Protein AF-A0A3C1F0K5-F1 (afdb_monomer)

Nearest PDB structures (foldseek):
  8tjj-assembly2_C  TM=6.652E-01  e=1.488E-01  uncultured bacterium
  8tjj-assembly1_D  TM=5.834E-01  e=1.318E-01  uncultured bacterium
  8xte-assembly3_D  TM=5.580E-01  e=1.925E+00  Penicillium brevicompactum

Structure (mmCIF, N/CA/C/O backbone):
data_AF-A0A3C1F0K5-F1
#
_entry.id   AF-A0A3C1F0K5-F1
#
loop_
_atom_site.group_PDB
_atom_site.id
_atom_site.type_symbol
_atom_site.label_atom_id
_atom_site.label_alt_id
_atom_site.label_comp_id
_atom_site.label_asym_id
_atom_site.label_entity_id
_atom_site.label_seq_id
_atom_site.pdbx_PDB_ins_code
_atom_site.Cartn_x
_atom_site.Cartn_y
_atom_site.Cartn_z
_atom_site.occupancy
_atom_site.B_iso_or_equiv
_atom_site.auth_seq_id
_atom_site.auth_comp_id
_atom_site.auth_asym_id
_atom_site.auth_atom_id
_atom_site.pdbx_PDB_model_num
ATOM 1 N N . MET A 1 1 ? -7.505 4.998 13.077 1.00 59.56 1 MET A N 1
ATOM 2 C CA . MET A 1 1 ? -6.381 4.942 12.121 1.00 59.56 1 MET A CA 1
ATOM 3 C C . MET A 1 1 ? -6.067 3.497 11.808 1.00 59.56 1 MET A C 1
ATOM 5 O O . MET A 1 1 ? -5.893 2.727 12.747 1.00 59.56 1 MET A O 1
ATOM 9 N N . ALA A 1 2 ? -6.063 3.134 10.526 1.00 77.44 2 ALA A N 1
ATOM 10 C CA . ALA A 1 2 ? -5.583 1.834 10.072 1.00 77.44 2 ALA A CA 1
ATOM 11 C C . ALA A 1 2 ? -4.093 1.959 9.740 1.00 77.44 2 ALA A C 1
ATOM 13 O O . ALA A 1 2 ? -3.680 2.936 9.120 1.00 77.44 2 ALA A O 1
ATOM 14 N N . TRP A 1 3 ? -3.307 0.988 10.186 1.00 87.50 3 TRP A N 1
ATOM 15 C CA . TRP A 1 3 ? -1.888 0.872 9.871 1.00 87.50 3 TRP A CA 1
ATOM 16 C C . TRP A 1 3 ? -1.726 -0.214 8.811 1.00 87.50 3 TRP A C 1
ATOM 18 O O . TRP A 1 3 ? -2.512 -1.164 8.780 1.00 87.50 3 TRP A O 1
ATOM 28 N N . VAL A 1 4 ? -0.736 -0.077 7.935 1.00 93.12 4 VAL A N 1
ATOM 29 C CA . VAL A 1 4 ? -0.359 -1.143 7.001 1.00 93.12 4 VAL A CA 1
ATOM 30 C C . VAL A 1 4 ? 0.639 -2.059 7.692 1.00 93.12 4 VAL A C 1
ATOM 32 O O . VAL A 1 4 ? 1.600 -1.580 8.294 1.00 93.12 4 VAL A O 1
ATOM 35 N N . ARG A 1 5 ? 0.414 -3.372 7.610 1.00 93.00 5 ARG A N 1
ATOM 36 C CA . ARG A 1 5 ? 1.373 -4.372 8.096 1.00 93.00 5 ARG A CA 1
ATOM 37 C C . ARG A 1 5 ? 2.409 -4.641 7.005 1.00 93.00 5 ARG A C 1
ATOM 39 O O . ARG A 1 5 ? 2.032 -5.047 5.913 1.00 93.00 5 ARG A O 1
ATOM 46 N N . ILE A 1 6 ? 3.682 -4.390 7.282 1.00 93.00 6 ILE A N 1
ATOM 47 C CA . ILE A 1 6 ? 4.795 -4.691 6.374 1.00 93.00 6 ILE A CA 1
ATOM 48 C C . ILE A 1 6 ? 5.759 -5.593 7.134 1.00 93.00 6 ILE A C 1
ATOM 50 O O . ILE A 1 6 ? 6.063 -5.324 8.294 1.00 93.00 6 ILE A O 1
ATOM 54 N N . ASP A 1 7 ? 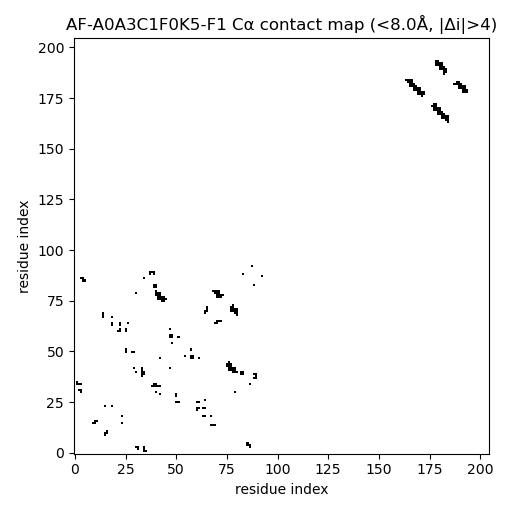6.198 -6.661 6.480 1.00 91.12 7 ASP A N 1
ATOM 55 C CA . ASP A 1 7 ? 7.163 -7.604 7.030 1.00 91.12 7 ASP A CA 1
ATOM 56 C C . ASP A 1 7 ? 8.547 -6.954 7.210 1.00 91.12 7 ASP A C 1
ATOM 58 O O . ASP A 1 7 ? 8.964 -6.111 6.409 1.00 91.12 7 ASP A O 1
ATOM 62 N N . ASP A 1 8 ? 9.283 -7.340 8.249 1.00 93.00 8 ASP A N 1
ATOM 63 C CA . ASP A 1 8 ? 10.612 -6.787 8.540 1.00 93.00 8 ASP A CA 1
ATOM 64 C C . ASP A 1 8 ? 11.654 -7.175 7.476 1.00 93.00 8 ASP A C 1
ATOM 66 O O . ASP A 1 8 ? 12.594 -6.420 7.196 1.00 93.00 8 ASP A O 1
ATOM 70 N N . SER A 1 9 ? 11.446 -8.307 6.802 1.00 91.44 9 SER A N 1
ATOM 71 C CA . SER A 1 9 ? 12.264 -8.765 5.683 1.00 91.44 9 SER A CA 1
ATOM 72 C C . SER A 1 9 ? 11.909 -8.099 4.348 1.00 91.44 9 SER A C 1
ATOM 74 O O . SER A 1 9 ? 12.588 -8.359 3.350 1.00 91.44 9 SER A O 1
ATOM 76 N N . TYR A 1 10 ? 10.929 -7.182 4.302 1.00 91.25 10 TYR A N 1
ATOM 77 C CA . TYR A 1 10 ? 10.493 -6.506 3.069 1.00 91.25 10 TYR A CA 1
ATOM 78 C C . TYR A 1 10 ? 11.666 -5.929 2.264 1.00 91.25 10 TYR A C 1
ATOM 80 O O . TYR A 1 10 ? 11.769 -6.147 1.058 1.00 91.25 10 TYR A O 1
ATOM 88 N N . GLY A 1 11 ? 12.614 -5.265 2.934 1.00 90.50 11 GLY A N 1
ATOM 89 C CA . GLY A 1 11 ? 13.800 -4.691 2.290 1.00 90.50 11 GLY A CA 1
ATOM 90 C C . GLY A 1 11 ? 14.818 -5.713 1.764 1.00 90.50 11 GLY A C 1
ATOM 91 O O . GLY A 1 11 ? 15.688 -5.339 0.981 1.00 90.50 11 GLY A O 1
ATOM 92 N N . ARG A 1 12 ? 14.726 -6.981 2.180 1.00 90.94 12 ARG A N 1
ATOM 93 C CA . ARG A 1 12 ? 15.616 -8.088 1.786 1.00 90.94 12 ARG A CA 1
ATOM 94 C C . ARG A 1 12 ? 14.980 -9.038 0.771 1.00 90.94 12 ARG A C 1
ATOM 96 O O . ARG A 1 12 ? 15.688 -9.856 0.190 1.00 90.94 12 ARG A O 1
ATOM 103 N N . ASN A 1 13 ? 13.673 -8.935 0.535 1.00 90.38 13 ASN A N 1
ATOM 104 C CA . ASN A 1 13 ? 12.979 -9.787 -0.421 1.00 90.38 13 ASN A CA 1
ATOM 105 C C . ASN A 1 13 ? 13.510 -9.536 -1.853 1.00 90.38 13 ASN A C 1
ATOM 107 O O . ASN A 1 13 ? 13.506 -8.388 -2.306 1.00 90.38 13 ASN A O 1
ATOM 111 N N . PRO A 1 14 ? 13.935 -10.572 -2.604 1.00 92.69 14 PRO A N 1
ATOM 112 C CA . PRO A 1 14 ? 14.513 -10.412 -3.942 1.00 92.69 14 PRO A CA 1
ATOM 113 C C . PRO A 1 14 ? 13.558 -9.754 -4.955 1.00 92.69 14 PRO A C 1
ATOM 115 O O . PRO A 1 14 ? 14.007 -8.981 -5.809 1.00 92.69 14 PRO A O 1
ATOM 118 N N . LYS A 1 15 ? 12.239 -9.978 -4.840 1.00 92.44 15 LYS A N 1
ATOM 119 C CA . LYS A 1 15 ? 11.230 -9.302 -5.679 1.00 92.44 15 LYS A CA 1
ATOM 120 C C . LYS A 1 15 ? 11.221 -7.795 -5.413 1.00 92.44 15 LYS A C 1
ATOM 122 O O . LYS A 1 15 ? 11.268 -6.990 -6.336 1.00 92.44 15 LYS A O 1
ATOM 127 N N . ILE A 1 16 ? 11.250 -7.402 -4.142 1.00 93.50 16 ILE A N 1
ATOM 128 C CA . ILE A 1 16 ? 11.289 -5.992 -3.728 1.00 93.50 16 ILE A CA 1
ATOM 129 C C . ILE A 1 16 ? 12.630 -5.356 -4.099 1.00 93.50 16 ILE A C 1
ATOM 131 O O . ILE A 1 16 ? 12.681 -4.214 -4.571 1.00 93.50 16 ILE A O 1
ATOM 135 N N . LEU A 1 17 ? 13.727 -6.100 -3.941 1.00 93.88 17 LEU A N 1
ATOM 136 C CA . LEU A 1 17 ? 15.057 -5.642 -4.311 1.00 93.88 17 LEU A CA 1
ATOM 137 C C . LEU A 1 17 ? 15.138 -5.299 -5.803 1.00 93.88 17 LEU A C 1
ATOM 139 O O . LEU A 1 17 ? 15.547 -4.184 -6.136 1.00 93.88 17 LEU A O 1
ATOM 143 N N . SER A 1 18 ? 14.649 -6.195 -6.662 1.00 94.12 18 SER A N 1
ATOM 144 C CA . SER A 1 18 ? 14.624 -6.041 -8.126 1.00 94.12 18 SER A CA 1
ATOM 145 C C . SER A 1 18 ? 13.602 -5.024 -8.658 1.00 94.12 18 SER A C 1
ATOM 147 O O . SER A 1 18 ? 13.727 -4.577 -9.801 1.00 94.12 18 SER A O 1
ATOM 149 N N . ALA A 1 19 ? 12.623 -4.618 -7.844 1.00 93.50 19 ALA A N 1
ATOM 150 C CA . ALA A 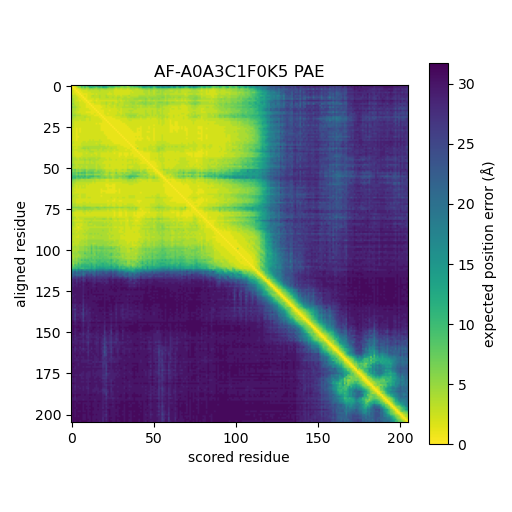1 19 ? 11.631 -3.605 -8.206 1.00 93.50 19 ALA A CA 1
ATOM 151 C C . ALA A 1 19 ? 12.222 -2.190 -8.314 1.00 93.50 19 ALA A C 1
ATOM 153 O O . ALA A 1 19 ? 11.762 -1.380 -9.116 1.00 93.50 19 ALA A O 1
ATOM 154 N N . GLY A 1 20 ? 13.260 -1.887 -7.532 1.00 92.88 20 GLY A N 1
ATOM 155 C CA . GLY A 1 20 ? 13.828 -0.541 -7.440 1.00 92.88 20 GLY A CA 1
ATOM 156 C C . GLY A 1 20 ? 12.968 0.435 -6.616 1.00 92.88 20 GLY A C 1
ATOM 157 O O . GLY A 1 20 ? 11.818 0.147 -6.284 1.00 92.88 20 GLY A O 1
ATOM 158 N N . PRO A 1 21 ? 13.516 1.603 -6.241 1.00 93.00 21 PRO A N 1
ATOM 159 C CA . PRO A 1 21 ? 12.945 2.461 -5.199 1.00 93.00 21 PRO A CA 1
ATOM 160 C C . PRO A 1 21 ? 11.558 3.021 -5.539 1.00 93.00 21 PRO A C 1
ATOM 162 O O . PRO A 1 21 ? 10.697 3.060 -4.668 1.00 93.00 21 PRO A O 1
ATOM 165 N N . LEU A 1 22 ? 11.312 3.396 -6.798 1.00 93.56 22 LEU A N 1
ATOM 166 C CA . LEU A 1 22 ? 10.020 3.953 -7.222 1.00 93.56 22 LEU A CA 1
ATOM 167 C C . LEU A 1 22 ? 8.886 2.926 -7.132 1.00 93.56 22 LEU A C 1
ATOM 169 O O . LEU A 1 22 ? 7.785 3.255 -6.704 1.00 93.56 22 LEU A O 1
ATOM 173 N N . CYS A 1 23 ? 9.161 1.673 -7.499 1.00 94.75 23 CYS A N 1
ATOM 174 C CA . CYS A 1 23 ? 8.196 0.586 -7.373 1.00 94.75 23 CYS A CA 1
ATOM 175 C C . CYS A 1 23 ? 7.902 0.281 -5.901 1.00 94.75 23 CYS A C 1
ATOM 177 O O . CYS A 1 23 ? 6.747 0.072 -5.543 1.00 94.75 23 CYS A O 1
ATOM 179 N N . ARG A 1 24 ? 8.931 0.295 -5.038 1.00 94.62 24 ARG A N 1
ATOM 180 C CA . ARG A 1 24 ? 8.762 0.080 -3.590 1.00 94.62 24 ARG A CA 1
ATOM 181 C C . ARG A 1 24 ? 7.887 1.149 -2.952 1.00 94.62 24 ARG A C 1
ATOM 183 O O . ARG A 1 24 ? 7.035 0.812 -2.137 1.00 94.62 24 ARG A O 1
ATOM 190 N N . ASP A 1 25 ? 8.107 2.408 -3.317 1.00 94.19 25 ASP A N 1
ATOM 191 C CA . ASP A 1 25 ? 7.319 3.534 -2.821 1.00 94.19 25 ASP A CA 1
ATOM 192 C C . ASP A 1 25 ? 5.859 3.425 -3.279 1.00 94.19 25 ASP A C 1
ATOM 194 O O . ASP A 1 25 ? 4.947 3.409 -2.452 1.00 94.19 25 ASP A O 1
ATOM 198 N N . LEU A 1 26 ? 5.635 3.204 -4.581 1.00 95.56 26 LEU A N 1
ATOM 199 C CA . LEU A 1 26 ? 4.289 3.011 -5.126 1.00 95.56 26 LEU A CA 1
ATOM 200 C C . LEU A 1 26 ? 3.560 1.830 -4.467 1.00 95.56 26 LEU A C 1
ATOM 202 O O . LEU A 1 26 ? 2.375 1.944 -4.161 1.00 95.56 26 LEU A O 1
ATOM 206 N N . TYR A 1 27 ? 4.257 0.720 -4.210 1.00 95.69 27 TYR A N 1
ATOM 207 C CA . TYR A 1 27 ? 3.693 -0.443 -3.526 1.00 95.69 27 TYR A CA 1
ATOM 208 C C . TYR A 1 27 ? 3.191 -0.093 -2.116 1.00 95.69 27 TYR A C 1
ATOM 210 O O . TYR A 1 27 ? 2.052 -0.406 -1.767 1.00 95.69 27 TYR A O 1
ATOM 218 N N . ILE A 1 28 ? 4.000 0.615 -1.321 1.00 95.31 28 ILE A N 1
ATOM 219 C CA . ILE A 1 28 ? 3.630 1.031 0.042 1.00 95.31 28 ILE A CA 1
ATOM 220 C C . ILE A 1 28 ? 2.456 2.017 0.009 1.00 95.31 28 ILE A C 1
ATOM 222 O O . ILE A 1 28 ? 1.496 1.863 0.767 1.00 95.31 28 ILE A O 1
ATOM 226 N N . LEU A 1 29 ? 2.497 3.006 -0.887 1.00 95.56 29 LEU A N 1
ATOM 227 C CA . LEU A 1 29 ? 1.417 3.982 -1.043 1.00 95.56 29 LEU A CA 1
ATOM 228 C C . LEU A 1 29 ? 0.105 3.312 -1.462 1.00 95.56 29 LEU A C 1
ATOM 230 O O . LEU A 1 29 ? -0.958 3.657 -0.938 1.00 95.56 29 LEU A O 1
ATOM 234 N N . ALA A 1 30 ? 0.174 2.320 -2.347 1.00 95.81 30 ALA A N 1
ATOM 235 C CA . ALA A 1 30 ? -0.988 1.552 -2.762 1.00 95.81 30 ALA A CA 1
ATOM 236 C C . ALA A 1 30 ? -1.570 0.713 -1.617 1.00 95.81 30 ALA A C 1
ATOM 238 O O . ALA A 1 30 ? -2.787 0.710 -1.438 1.00 95.81 30 ALA A O 1
ATOM 239 N N . LEU A 1 31 ? -0.734 0.077 -0.787 1.00 95.62 31 LEU A N 1
ATOM 240 C CA . LEU A 1 31 ? -1.199 -0.621 0.418 1.00 95.62 31 LEU A CA 1
ATOM 241 C C . LEU A 1 31 ? -1.908 0.328 1.392 1.00 95.62 31 LEU A C 1
ATOM 243 O O . LEU A 1 31 ? -2.982 0.006 1.905 1.00 95.62 31 LEU A O 1
ATOM 247 N N . CYS A 1 32 ? -1.341 1.516 1.620 1.00 94.88 32 CYS A N 1
ATOM 248 C CA . CYS A 1 32 ? -1.957 2.550 2.453 1.00 94.88 32 CYS A CA 1
ATOM 249 C C . CYS A 1 32 ? -3.323 2.973 1.904 1.00 94.88 32 CYS A C 1
ATOM 251 O O . CYS A 1 32 ? -4.288 3.089 2.663 1.00 94.88 32 CYS A O 1
ATOM 253 N N . TRP A 1 33 ? -3.417 3.170 0.588 1.00 95.50 33 TRP A N 1
ATOM 254 C CA . TRP A 1 33 ? -4.671 3.509 -0.076 1.00 95.50 33 TRP A CA 1
ATOM 255 C C . TRP A 1 33 ? -5.707 2.392 0.074 1.00 95.50 33 TRP A C 1
ATOM 257 O O . TRP A 1 33 ? -6.832 2.670 0.490 1.00 95.50 33 TRP A O 1
ATOM 267 N N . CYS A 1 34 ? -5.318 1.135 -0.155 1.00 95.19 34 CYS A N 1
ATOM 268 C CA . CYS A 1 34 ? -6.213 -0.017 -0.029 1.00 95.19 34 CYS A CA 1
ATOM 269 C C . CYS A 1 34 ? -6.745 -0.180 1.401 1.00 95.19 34 CYS A C 1
ATOM 271 O O . CYS A 1 34 ? -7.949 -0.352 1.590 1.00 95.19 34 CYS A O 1
ATOM 273 N N . ASN A 1 35 ? -5.884 -0.040 2.418 1.00 93.62 35 ASN A N 1
ATOM 274 C CA . ASN A 1 35 ? -6.301 -0.105 3.825 1.00 93.62 35 ASN A CA 1
ATOM 275 C C . ASN A 1 35 ? -7.243 1.047 4.204 1.00 93.62 35 ASN A C 1
ATOM 277 O O . ASN A 1 35 ? -8.133 0.865 5.038 1.00 93.62 35 ASN A O 1
ATOM 281 N N . ASN A 1 36 ? -7.049 2.234 3.625 1.00 92.88 36 ASN A N 1
ATOM 282 C CA . ASN A 1 36 ? -7.910 3.383 3.893 1.00 92.88 36 ASN A CA 1
ATOM 283 C C . ASN A 1 36 ? -9.290 3.214 3.241 1.00 92.88 36 ASN A C 1
ATOM 285 O O . ASN A 1 36 ? -10.312 3.439 3.889 1.00 92.88 36 ASN A O 1
ATOM 289 N N . GLN A 1 37 ? -9.316 2.766 1.984 1.00 94.00 37 GLN A N 1
ATOM 290 C CA . GLN A 1 37 ? -10.553 2.587 1.222 1.00 94.00 37 GLN A CA 1
ATOM 291 C C . GLN A 1 37 ? -11.275 1.271 1.509 1.00 94.00 37 GLN A C 1
ATOM 293 O O . GLN A 1 37 ? -12.428 1.114 1.112 1.00 94.00 37 GLN A O 1
ATOM 298 N N . LEU A 1 38 ? -10.623 0.338 2.210 1.00 93.88 38 LEU A N 1
ATOM 299 C CA . LEU A 1 38 ? -11.107 -1.027 2.416 1.00 93.88 38 LEU A CA 1
ATOM 300 C C . LEU A 1 38 ? -11.443 -1.700 1.076 1.00 93.88 38 LEU A C 1
ATOM 302 O O . LEU A 1 38 ? -12.515 -2.283 0.916 1.00 93.88 38 LEU A O 1
ATOM 306 N N . SER A 1 39 ? -10.533 -1.568 0.108 1.00 94.25 39 SER A N 1
ATOM 307 C CA . SER A 1 39 ? -10.691 -2.091 -1.255 1.00 94.25 39 SER A CA 1
ATOM 308 C C . SER A 1 39 ? -10.192 -3.527 -1.425 1.00 94.25 39 SER A C 1
ATOM 310 O O . SER A 1 39 ? -10.085 -3.995 -2.552 1.00 94.25 39 SER A O 1
ATOM 312 N N . ASP A 1 40 ? -9.851 -4.215 -0.331 1.00 94.75 40 ASP A N 1
ATOM 313 C CA . ASP A 1 40 ? -9.384 -5.609 -0.336 1.00 94.75 40 ASP A CA 1
ATOM 314 C C . ASP A 1 40 ? -8.209 -5.868 -1.307 1.00 94.75 40 ASP A C 1
ATOM 316 O O . ASP A 1 40 ? -8.068 -6.945 -1.882 1.00 94.75 40 ASP A O 1
ATOM 320 N N . GLY A 1 41 ? -7.344 -4.864 -1.488 1.00 94.94 41 GLY A N 1
ATOM 321 C CA . GLY A 1 41 ? -6.157 -4.944 -2.344 1.00 94.94 41 GLY A CA 1
ATOM 322 C C . GLY A 1 41 ? -6.390 -4.558 -3.806 1.00 94.94 41 GLY A C 1
ATOM 323 O O . GLY A 1 41 ? -5.433 -4.568 -4.578 1.00 94.94 41 GLY A O 1
ATOM 324 N N . TYR A 1 42 ? -7.613 -4.178 -4.187 1.00 97.38 42 TYR A N 1
ATOM 325 C CA . TYR A 1 42 ? -7.903 -3.650 -5.519 1.00 97.38 42 TYR A CA 1
ATOM 326 C C . TYR A 1 42 ? -7.461 -2.189 -5.642 1.00 97.38 42 TYR A C 1
ATOM 328 O O . TYR A 1 42 ? -7.762 -1.365 -4.772 1.00 97.38 42 TYR A O 1
ATOM 336 N N . ILE A 1 43 ? -6.792 -1.864 -6.747 1.00 97.19 43 ILE A N 1
ATOM 337 C CA . ILE A 1 43 ? -6.227 -0.554 -7.073 1.00 97.19 43 ILE A CA 1
ATOM 338 C C . ILE A 1 43 ? -6.737 -0.123 -8.458 1.00 97.19 43 ILE A C 1
ATOM 340 O O . ILE A 1 43 ? -6.288 -0.660 -9.472 1.00 97.19 43 ILE A O 1
ATOM 344 N N . PRO A 1 44 ? -7.623 0.882 -8.553 1.00 96.75 44 PRO A N 1
ATOM 345 C CA . PRO A 1 44 ? -8.051 1.426 -9.839 1.00 96.75 44 PRO A CA 1
ATOM 346 C C . PRO A 1 44 ? -6.884 2.024 -10.637 1.00 96.75 44 PRO A C 1
ATOM 348 O O . PRO A 1 44 ? -6.059 2.759 -10.097 1.00 96.75 44 PRO A O 1
ATOM 351 N N . SER A 1 45 ? -6.850 1.809 -11.952 1.00 94.75 45 SER A N 1
ATOM 352 C CA . SER A 1 45 ? -5.817 2.395 -12.829 1.00 94.75 45 SER A CA 1
ATOM 353 C C . SER A 1 45 ? -5.743 3.929 -12.748 1.00 94.75 45 SER A C 1
ATOM 355 O O . SER A 1 45 ? -4.658 4.508 -12.832 1.00 94.75 45 SER A O 1
ATOM 357 N N . SER A 1 46 ? -6.880 4.589 -12.512 1.00 93.38 46 SER A N 1
ATOM 358 C CA . SER A 1 46 ? -6.992 6.046 -12.400 1.00 93.38 46 SER A CA 1
ATOM 359 C C . SER A 1 46 ? -6.221 6.642 -11.220 1.00 93.38 46 SER A C 1
ATOM 361 O O . SER A 1 46 ? -5.769 7.783 -11.311 1.00 93.38 46 SER A O 1
ATOM 363 N N . ILE A 1 47 ? -6.035 5.889 -10.130 1.00 94.88 47 ILE A N 1
ATOM 364 C CA . ILE A 1 47 ? -5.419 6.423 -8.906 1.00 94.88 47 ILE A CA 1
ATOM 365 C C . ILE A 1 47 ? -3.897 6.281 -8.896 1.00 94.88 47 ILE A C 1
ATOM 367 O O . ILE A 1 47 ? -3.238 6.939 -8.097 1.00 94.88 47 ILE A O 1
ATOM 371 N N . ILE A 1 48 ? -3.318 5.499 -9.814 1.00 93.88 48 ILE A N 1
ATOM 372 C CA . ILE A 1 48 ? -1.864 5.295 -9.913 1.00 93.88 48 ILE A CA 1
ATOM 373 C C . ILE A 1 48 ? -1.126 6.630 -10.079 1.00 93.88 48 ILE A C 1
ATOM 375 O O . ILE A 1 48 ? -0.181 6.915 -9.346 1.00 93.88 48 ILE A O 1
ATOM 379 N N . CYS A 1 49 ? -1.604 7.500 -10.972 1.00 91.12 49 CYS A N 1
ATOM 380 C CA . CYS A 1 49 ? -1.022 8.832 -11.169 1.00 91.12 49 CYS A CA 1
ATOM 381 C C . CYS A 1 49 ? -1.198 9.749 -9.948 1.00 91.12 49 CYS A C 1
ATOM 383 O O . CYS A 1 49 ? -0.373 10.632 -9.721 1.00 91.12 49 CYS A O 1
ATOM 385 N N . THR A 1 50 ? -2.263 9.548 -9.168 1.00 92.69 50 THR A N 1
ATOM 386 C CA . THR A 1 50 ? -2.528 10.306 -7.939 1.00 92.69 50 THR A CA 1
ATOM 387 C C . THR A 1 50 ? -1.628 9.857 -6.793 1.00 92.69 50 THR A C 1
ATOM 389 O O . THR A 1 50 ? -1.172 10.704 -6.030 1.00 92.69 50 THR A O 1
ATOM 392 N N . LEU A 1 51 ? -1.346 8.554 -6.677 1.00 92.31 51 LEU A N 1
ATOM 393 C CA . LEU A 1 51 ? -0.444 8.024 -5.652 1.00 92.31 51 LEU A CA 1
ATOM 394 C C . LEU A 1 51 ? 1.001 8.456 -5.877 1.00 92.31 51 LEU A C 1
ATOM 396 O O . LEU A 1 51 ? 1.704 8.718 -4.910 1.00 92.31 51 LEU A O 1
ATOM 400 N N . SER A 1 52 ? 1.441 8.563 -7.130 1.00 88.31 52 SER A N 1
ATOM 401 C CA . SER A 1 52 ? 2.805 8.975 -7.469 1.00 88.31 52 SER A CA 1
ATOM 402 C C . SER A 1 52 ? 2.825 10.333 -8.189 1.00 88.31 52 SER A C 1
ATOM 404 O O . SER A 1 52 ? 3.073 10.389 -9.402 1.00 88.31 52 SER A O 1
ATOM 406 N N . PRO A 1 53 ? 2.553 11.449 -7.487 1.00 84.44 53 PRO A N 1
ATOM 407 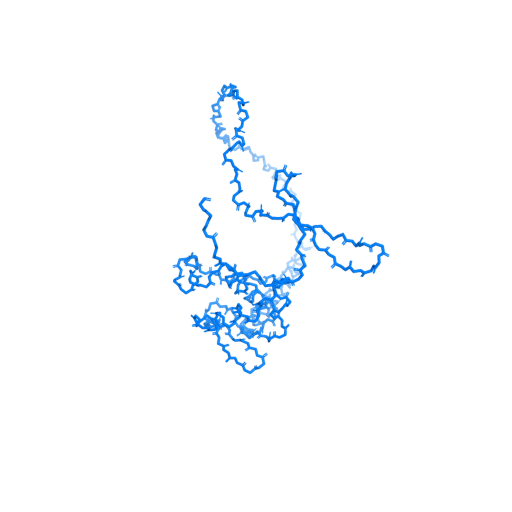C CA . PRO A 1 53 ? 2.520 12.763 -8.112 1.00 84.44 53 PRO A CA 1
ATOM 408 C C . PRO A 1 53 ? 3.893 13.121 -8.695 1.00 84.44 53 PRO A C 1
ATOM 410 O O . PRO A 1 53 ? 4.934 12.945 -8.067 1.00 84.44 53 PRO A O 1
ATOM 413 N N . GLY A 1 54 ? 3.903 13.619 -9.932 1.00 83.31 54 GLY A N 1
ATOM 414 C CA . GLY A 1 54 ? 5.133 13.994 -10.642 1.00 83.31 54 GLY A CA 1
ATOM 415 C C . GLY A 1 54 ? 5.883 12.830 -11.302 1.00 83.31 54 GLY A C 1
ATOM 416 O O . GLY A 1 54 ? 6.800 13.069 -12.094 1.00 83.31 54 GLY A O 1
ATOM 417 N N . LEU A 1 55 ? 5.470 11.579 -11.073 1.00 88.25 55 LEU A N 1
ATOM 418 C CA . LEU A 1 55 ? 6.045 10.424 -11.753 1.00 88.25 55 LEU A CA 1
ATOM 419 C C . LEU A 1 55 ? 5.451 10.280 -13.161 1.00 88.25 55 LEU A C 1
ATOM 421 O O . LEU A 1 55 ? 4.418 9.650 -13.370 1.00 88.25 55 LEU A O 1
ATOM 425 N N . ARG A 1 56 ? 6.150 10.819 -14.168 1.00 82.56 56 ARG A N 1
ATOM 426 C CA . ARG A 1 56 ? 5.733 10.736 -15.587 1.00 82.56 56 ARG A CA 1
ATOM 427 C C . ARG A 1 56 ? 5.551 9.307 -16.110 1.00 82.56 56 ARG A C 1
ATOM 429 O O . ARG A 1 56 ? 4.887 9.106 -17.116 1.00 82.56 56 ARG A O 1
ATOM 436 N N . ALA A 1 57 ? 6.173 8.330 -15.458 1.00 86.38 57 ALA A N 1
ATOM 437 C CA . ALA A 1 57 ? 6.199 6.935 -15.875 1.00 86.38 57 ALA A CA 1
ATOM 438 C C . ALA A 1 57 ? 5.414 6.013 -14.928 1.00 86.38 57 ALA A C 1
ATOM 440 O O . ALA A 1 57 ? 5.752 4.836 -14.827 1.00 86.38 57 ALA A O 1
ATOM 441 N N . ALA A 1 58 ? 4.390 6.525 -14.233 1.00 89.88 58 ALA A N 1
ATOM 442 C CA . ALA A 1 58 ? 3.647 5.763 -13.227 1.00 89.88 58 ALA A CA 1
ATOM 443 C C . ALA A 1 58 ? 3.080 4.440 -13.778 1.00 89.88 58 ALA A C 1
ATOM 445 O O . ALA A 1 58 ? 3.204 3.403 -13.135 1.00 89.88 58 ALA A O 1
ATOM 446 N N . GLY A 1 59 ? 2.592 4.439 -15.025 1.00 91.00 59 GLY A N 1
ATOM 447 C CA . GLY A 1 59 ? 2.158 3.215 -15.708 1.00 91.00 59 GLY A CA 1
ATOM 448 C C . GLY A 1 59 ? 3.277 2.186 -15.924 1.00 91.00 59 GLY A C 1
ATOM 449 O O . GLY A 1 59 ? 3.044 0.998 -15.747 1.00 91.00 59 GLY A O 1
ATOM 450 N N . ARG A 1 60 ? 4.514 2.612 -16.225 1.00 93.44 60 ARG A N 1
ATOM 451 C CA . ARG A 1 60 ? 5.660 1.685 -16.344 1.00 93.44 60 ARG A CA 1
ATOM 452 C C . ARG A 1 60 ? 6.075 1.110 -14.994 1.00 93.44 60 ARG A C 1
ATOM 454 O O . ARG A 1 60 ? 6.488 -0.039 -14.925 1.00 93.44 60 ARG A O 1
ATOM 461 N N . VAL A 1 61 ? 5.968 1.903 -13.930 1.00 95.12 61 VAL A N 1
ATOM 462 C CA . VAL A 1 61 ? 6.243 1.440 -12.563 1.00 95.12 61 VAL A CA 1
ATOM 463 C C . VAL A 1 61 ? 5.193 0.414 -12.127 1.00 95.12 61 VAL A C 1
ATOM 465 O O . VAL A 1 61 ? 5.561 -0.634 -11.606 1.00 95.12 61 VAL A O 1
ATOM 468 N N . ALA A 1 62 ? 3.913 0.654 -12.422 1.00 95.62 62 ALA A N 1
ATOM 469 C CA . ALA A 1 62 ? 2.850 -0.325 -12.194 1.00 95.62 62 ALA A CA 1
ATOM 470 C C . ALA A 1 62 ? 3.065 -1.610 -13.017 1.00 95.62 62 ALA A C 1
ATOM 472 O O . ALA A 1 62 ? 3.032 -2.701 -12.457 1.00 95.62 62 ALA A O 1
ATOM 473 N N . ALA A 1 63 ? 3.387 -1.491 -14.310 1.00 95.44 63 ALA A N 1
ATOM 474 C CA . ALA A 1 63 ? 3.705 -2.643 -15.157 1.00 95.44 63 ALA A CA 1
ATOM 475 C C . ALA A 1 63 ? 4.879 -3.462 -14.595 1.00 95.44 63 ALA A C 1
ATOM 477 O O . ALA A 1 63 ? 4.814 -4.686 -14.549 1.00 95.44 63 ALA A O 1
ATOM 478 N N . ARG A 1 64 ? 5.916 -2.798 -14.071 1.00 96.44 64 ARG A N 1
ATOM 479 C CA . ARG A 1 64 ? 7.050 -3.478 -13.437 1.00 96.44 64 ARG A CA 1
ATOM 480 C C . ARG A 1 64 ? 6.654 -4.251 -12.175 1.00 96.44 64 ARG A C 1
ATOM 482 O O . ARG A 1 64 ? 7.194 -5.324 -11.926 1.00 96.44 64 ARG A O 1
ATOM 489 N N . LEU A 1 65 ? 5.727 -3.725 -11.374 1.00 96.44 65 LEU A N 1
ATOM 490 C CA . LEU A 1 65 ? 5.188 -4.441 -10.211 1.00 96.44 65 LEU A CA 1
ATOM 491 C C . LEU A 1 65 ? 4.395 -5.688 -10.628 1.00 96.44 65 LEU A C 1
ATOM 493 O O . LEU A 1 65 ? 4.479 -6.711 -9.944 1.00 96.44 65 LEU A O 1
ATOM 497 N N . VAL A 1 66 ? 3.691 -5.623 -11.761 1.00 97.38 66 VAL A N 1
ATOM 498 C CA . VAL A 1 66 ? 3.003 -6.779 -12.356 1.00 97.38 66 VAL A CA 1
ATOM 499 C C . VAL A 1 66 ? 4.003 -7.820 -12.864 1.00 97.38 66 VAL A C 1
ATOM 501 O O . VAL A 1 66 ? 3.888 -8.993 -12.526 1.00 97.38 66 VAL A O 1
ATOM 504 N N . GLU A 1 67 ? 5.040 -7.405 -13.596 1.00 96.88 67 GLU A N 1
ATOM 505 C CA . GLU A 1 67 ? 6.104 -8.303 -14.081 1.00 96.88 67 GLU A CA 1
ATOM 506 C C . GLU A 1 67 ? 6.800 -9.077 -12.952 1.00 96.88 67 GLU A C 1
ATOM 508 O O . GLU A 1 67 ? 7.191 -10.228 -13.126 1.00 96.88 67 GLU A O 1
ATOM 513 N N . LEU A 1 68 ? 6.974 -8.443 -11.789 1.00 95.81 68 LEU A N 1
ATOM 514 C CA . LEU A 1 68 ? 7.614 -9.052 -10.621 1.00 95.81 68 LEU A CA 1
ATOM 515 C C . LEU A 1 68 ? 6.668 -9.943 -9.801 1.00 95.81 68 LEU A C 1
ATOM 517 O O . LEU A 1 68 ? 7.097 -10.525 -8.798 1.00 95.81 68 LEU A O 1
ATOM 521 N N . GLY A 1 69 ? 5.396 -10.041 -10.200 1.00 95.44 69 GLY A N 1
ATOM 522 C CA . GLY A 1 69 ? 4.369 -10.790 -9.480 1.00 95.44 69 GLY A CA 1
ATOM 523 C C . GLY A 1 69 ? 4.135 -10.245 -8.073 1.00 95.44 69 GLY A C 1
ATOM 524 O O . GLY A 1 69 ? 3.955 -11.021 -7.136 1.00 95.44 69 GLY A O 1
ATOM 525 N N . LEU A 1 70 ? 4.256 -8.924 -7.902 1.00 95.44 70 LEU A N 1
ATOM 526 C CA . LEU A 1 70 ? 3.833 -8.222 -6.688 1.00 95.44 70 LEU A CA 1
ATOM 527 C C . LEU A 1 70 ? 2.385 -7.755 -6.830 1.00 95.44 70 LEU A C 1
ATOM 529 O O . LEU A 1 70 ? 1.641 -7.750 -5.852 1.00 95.44 70 LEU A O 1
ATOM 533 N N . TRP A 1 71 ? 2.003 -7.371 -8.049 1.00 97.25 71 TRP A N 1
ATOM 534 C CA . TRP A 1 71 ? 0.636 -7.051 -8.440 1.00 97.25 71 TRP A CA 1
ATOM 535 C C . TRP A 1 71 ? 0.163 -7.988 -9.549 1.00 97.25 71 TRP A C 1
ATOM 537 O O . TRP A 1 71 ? 0.962 -8.544 -10.299 1.00 97.25 71 TRP A O 1
ATOM 547 N N . GLU A 1 72 ? -1.147 -8.094 -9.689 1.00 97.25 72 GLU A N 1
ATOM 548 C CA . GLU A 1 72 ? -1.822 -8.793 -10.772 1.00 97.25 72 GLU A CA 1
ATOM 549 C C . GLU A 1 72 ? -2.625 -7.786 -11.593 1.00 97.25 72 GLU A C 1
ATOM 551 O O . GLU A 1 72 ? -3.255 -6.875 -11.048 1.00 97.25 72 GLU A O 1
ATOM 556 N N . GLN A 1 73 ? -2.589 -7.927 -12.917 1.00 97.06 73 GLN A N 1
ATOM 557 C CA . GLN A 1 73 ? -3.414 -7.113 -13.803 1.00 97.06 73 GLN A CA 1
ATOM 558 C C . GLN A 1 73 ? -4.852 -7.633 -13.754 1.00 97.06 73 GLN A C 1
ATOM 560 O O . GLN A 1 73 ? -5.104 -8.795 -14.068 1.00 97.06 73 GLN A O 1
ATOM 565 N N . VAL A 1 74 ? -5.792 -6.759 -13.406 1.00 96.56 74 VAL A N 1
ATOM 566 C CA . VAL A 1 74 ? -7.230 -7.059 -13.397 1.00 96.56 74 VAL A CA 1
ATOM 567 C C . VAL A 1 74 ? -7.978 -6.040 -14.249 1.00 96.56 74 VAL A C 1
ATOM 569 O O . VAL A 1 74 ? -7.412 -5.028 -14.675 1.00 96.56 74 VAL A O 1
ATOM 572 N N . ASP A 1 75 ? -9.255 -6.304 -14.518 1.00 94.56 75 ASP A N 1
ATOM 573 C CA . ASP A 1 75 ? -10.075 -5.358 -15.266 1.00 94.56 75 ASP A CA 1
ATOM 574 C C . ASP A 1 75 ? -10.173 -4.016 -14.521 1.00 94.56 75 ASP A C 1
ATOM 576 O O . ASP A 1 75 ? -10.377 -3.963 -13.308 1.00 94.56 75 ASP A O 1
ATOM 580 N N . GLY A 1 76 ? -9.949 -2.920 -15.246 1.00 93.75 76 GLY A N 1
ATOM 581 C CA . GLY A 1 76 ? -9.964 -1.560 -14.699 1.00 93.75 76 GLY A CA 1
ATOM 582 C C . GLY A 1 76 ? -8.781 -1.159 -13.799 1.00 93.75 76 GLY A C 1
ATOM 583 O O . GLY A 1 76 ? -8.682 0.025 -13.439 1.00 93.75 76 GLY A O 1
ATOM 584 N N . GLY A 1 77 ? -7.848 -2.060 -13.465 1.00 96.06 77 GLY A N 1
ATOM 585 C CA . GLY A 1 77 ? -6.783 -1.746 -12.510 1.00 96.06 77 GLY A CA 1
ATOM 586 C C . GLY A 1 77 ? -5.830 -2.890 -12.169 1.00 96.06 77 GLY A C 1
ATOM 587 O O . GLY A 1 77 ? -5.434 -3.675 -13.025 1.00 96.06 77 GLY A O 1
ATOM 588 N N . TYR A 1 78 ? -5.424 -2.941 -10.904 1.00 97.81 78 TYR A N 1
ATOM 589 C CA . TYR A 1 78 ? -4.437 -3.880 -10.381 1.00 97.81 78 TYR A CA 1
ATOM 590 C C . TYR A 1 78 ? -4.924 -4.484 -9.066 1.00 97.81 78 TYR A C 1
ATOM 592 O O . TYR A 1 78 ? -5.635 -3.827 -8.308 1.00 97.81 78 TYR A O 1
ATOM 600 N N . GLN A 1 79 ? -4.513 -5.712 -8.779 1.00 97.56 79 GLN A N 1
ATOM 601 C CA . GLN A 1 79 ? -4.749 -6.385 -7.507 1.00 97.56 79 GLN A CA 1
ATOM 602 C C . GLN A 1 79 ? -3.405 -6.625 -6.816 1.00 97.56 79 GLN A C 1
ATOM 604 O O . GLN A 1 79 ? -2.457 -7.090 -7.443 1.00 97.56 79 GLN A O 1
ATOM 609 N N . VAL A 1 80 ? -3.298 -6.304 -5.528 1.00 96.88 80 VAL A N 1
ATOM 610 C CA . VAL A 1 80 ? -2.098 -6.626 -4.742 1.00 96.88 80 VAL A CA 1
ATOM 611 C C . VAL A 1 80 ? -2.081 -8.120 -4.420 1.00 96.88 80 VAL A C 1
ATOM 613 O O . VAL A 1 80 ? -3.059 -8.645 -3.882 1.00 96.88 80 VAL A O 1
ATOM 616 N N . HIS A 1 81 ? -0.964 -8.783 -4.718 1.00 94.81 81 HIS A N 1
ATOM 617 C CA . HIS A 1 81 ? -0.768 -10.199 -4.416 1.00 94.81 81 HIS A CA 1
ATOM 618 C C . HIS A 1 81 ? -0.745 -10.435 -2.894 1.00 94.81 81 HIS A C 1
ATOM 620 O O . HIS A 1 81 ? -0.220 -9.609 -2.145 1.00 94.81 81 HIS A O 1
ATOM 626 N N . ASP A 1 82 ? -1.355 -11.530 -2.434 1.00 92.06 82 ASP A N 1
ATOM 627 C CA . ASP A 1 82 ? -1.442 -11.945 -1.020 1.00 92.06 82 ASP A CA 1
ATOM 628 C C . ASP A 1 82 ? -1.988 -10.884 -0.042 1.00 92.06 82 ASP A C 1
ATOM 630 O O . ASP A 1 82 ? -1.755 -10.930 1.170 1.00 92.06 82 ASP A O 1
ATOM 634 N N . TYR A 1 83 ? -2.768 -9.914 -0.532 1.00 93.06 83 TYR A N 1
ATOM 635 C CA . TYR A 1 83 ? -3.260 -8.822 0.312 1.00 93.06 83 TYR A CA 1
ATOM 636 C C . TYR A 1 83 ? -4.073 -9.321 1.517 1.00 93.06 83 TYR A C 1
ATOM 638 O O . TYR A 1 83 ? -3.866 -8.847 2.631 1.00 93.06 83 TYR A O 1
ATOM 646 N N . ALA A 1 84 ? -4.967 -10.293 1.317 1.00 91.44 84 ALA A N 1
ATOM 647 C CA . ALA A 1 84 ? -5.836 -10.821 2.372 1.00 91.44 84 ALA A CA 1
ATOM 648 C C . ALA A 1 84 ? -5.100 -11.686 3.414 1.00 91.44 84 ALA A C 1
ATOM 650 O O . ALA A 1 84 ? -5.633 -11.913 4.500 1.00 91.44 84 ALA A O 1
ATOM 651 N N . GLU A 1 85 ? -3.889 -12.158 3.106 1.00 92.44 85 GLU A N 1
ATOM 652 C CA . GLU A 1 85 ? -3.052 -12.893 4.058 1.00 92.44 85 GLU A CA 1
ATOM 653 C C . GLU A 1 85 ? -2.439 -11.931 5.082 1.00 92.44 85 GLU A C 1
ATOM 655 O O . GLU A 1 85 ? -2.512 -12.144 6.296 1.00 92.44 85 GLU A O 1
ATOM 660 N N . TYR A 1 86 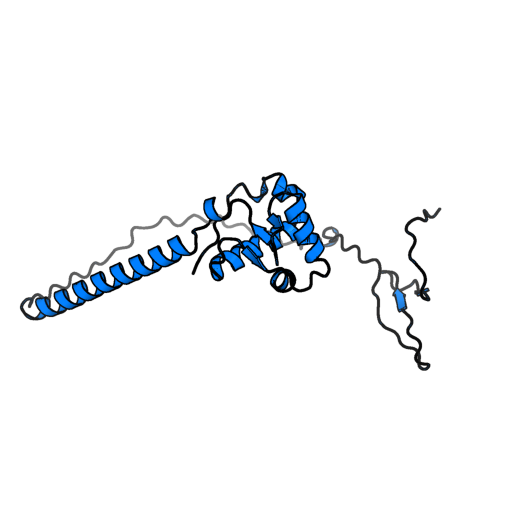? -1.899 -10.812 4.597 1.00 89.88 86 TYR A N 1
ATOM 661 C CA . TYR A 1 86 ? -1.168 -9.863 5.433 1.00 89.88 86 TYR A CA 1
ATOM 662 C C . TYR A 1 86 ? -2.006 -8.679 5.909 1.00 89.88 86 TYR A C 1
ATOM 664 O O . TYR A 1 86 ? -1.660 -8.057 6.913 1.00 89.88 86 TYR A O 1
ATOM 672 N N . GLN A 1 87 ? -3.120 -8.336 5.264 1.00 93.31 87 GLN A N 1
ATOM 673 C CA . GLN A 1 87 ? -3.977 -7.201 5.629 1.00 93.31 87 GLN A CA 1
ATOM 674 C C . GLN A 1 87 ? -5.372 -7.665 6.048 1.00 93.31 87 GLN A C 1
ATOM 676 O O . GLN A 1 87 ? -5.868 -8.675 5.557 1.00 93.31 87 GLN A O 1
ATOM 681 N N . PRO A 1 88 ? -6.010 -6.961 7.000 1.00 92.12 88 PRO A N 1
ATOM 682 C CA . PRO A 1 88 ? -7.364 -7.302 7.384 1.00 92.12 88 PRO A CA 1
ATOM 683 C C . PRO A 1 88 ? -8.316 -6.944 6.241 1.00 92.12 88 PRO A C 1
ATOM 685 O O . PRO A 1 88 ? -8.267 -5.831 5.713 1.00 92.12 88 PRO A O 1
ATOM 688 N N . THR A 1 89 ? -9.207 -7.864 5.889 1.00 93.44 89 THR A N 1
ATOM 689 C CA . THR A 1 89 ? -10.215 -7.608 4.852 1.00 93.44 89 THR A CA 1
ATOM 690 C C . THR A 1 89 ? -11.245 -6.590 5.329 1.00 93.44 89 THR A C 1
ATOM 692 O O . THR A 1 89 ? -11.451 -6.393 6.535 1.00 93.44 89 THR A O 1
ATOM 695 N N . ARG A 1 90 ? -11.967 -5.966 4.397 1.00 92.50 90 ARG A N 1
ATOM 696 C CA . ARG A 1 90 ? -13.063 -5.037 4.689 1.00 92.50 90 ARG A CA 1
ATOM 697 C C . ARG A 1 90 ? -14.050 -5.625 5.690 1.00 92.50 90 ARG A C 1
ATOM 699 O O . ARG A 1 90 ? -14.418 -4.952 6.652 1.00 92.50 90 ARG A O 1
ATOM 706 N N . ALA A 1 91 ? -14.449 -6.879 5.488 1.00 92.38 91 ALA A N 1
ATOM 707 C CA . ALA A 1 91 ? -15.367 -7.579 6.380 1.00 92.38 91 ALA A CA 1
ATOM 708 C C . ALA A 1 91 ? -14.804 -7.688 7.807 1.00 92.38 91 ALA A C 1
ATOM 710 O O . ALA A 1 91 ? -15.497 -7.362 8.772 1.00 92.38 91 ALA A O 1
ATOM 711 N N . GLN A 1 92 ? -13.530 -8.065 7.948 1.00 91.25 92 GLN A N 1
ATOM 712 C CA . GLN A 1 92 ? -12.863 -8.162 9.248 1.00 91.25 92 GLN A CA 1
ATOM 713 C C . GLN A 1 92 ? -12.740 -6.797 9.931 1.00 91.25 92 GLN A C 1
ATOM 715 O O . GLN A 1 92 ? -13.014 -6.678 11.128 1.00 91.25 92 GLN A O 1
ATOM 720 N N . VAL A 1 93 ? -12.371 -5.752 9.183 1.00 91.81 93 VAL A N 1
ATOM 721 C CA . VAL A 1 93 ? -12.268 -4.389 9.721 1.00 91.81 93 VAL A CA 1
ATOM 722 C C . VAL A 1 93 ? -13.630 -3.892 10.203 1.00 91.81 93 VAL A C 1
ATOM 724 O O . VAL A 1 93 ? -13.722 -3.327 11.294 1.00 91.81 93 VAL A O 1
ATOM 727 N N . MET A 1 94 ? -14.696 -4.111 9.432 1.00 91.62 94 MET A N 1
ATOM 728 C CA . MET A 1 94 ? -16.051 -3.710 9.821 1.00 91.62 94 MET A CA 1
ATOM 729 C C . MET A 1 94 ? -16.528 -4.467 11.063 1.00 91.62 94 MET A C 1
ATOM 731 O O . MET A 1 94 ? -16.943 -3.831 12.034 1.00 91.62 94 MET A O 1
ATOM 735 N N . ALA A 1 95 ? -16.341 -5.789 11.105 1.00 92.50 95 ALA A N 1
ATOM 736 C CA . ALA A 1 95 ? -16.663 -6.599 12.279 1.00 92.50 95 ALA A CA 1
ATOM 737 C C . ALA A 1 95 ? -15.888 -6.137 13.529 1.00 92.50 95 ALA A C 1
ATOM 739 O O . ALA A 1 95 ? -16.447 -6.028 14.624 1.00 92.50 95 ALA A O 1
ATOM 740 N N . GLN A 1 96 ? -14.605 -5.793 13.380 1.00 90.88 96 GLN A N 1
ATOM 741 C CA . GLN A 1 96 ? -13.791 -5.283 14.484 1.00 90.88 96 GLN A CA 1
ATOM 742 C C . GLN A 1 96 ? -14.280 -3.913 14.978 1.00 90.88 96 GLN A C 1
ATOM 744 O O . GLN A 1 96 ? -14.308 -3.674 16.193 1.00 90.88 96 GLN A O 1
ATOM 749 N N . ARG A 1 97 ? -14.691 -3.021 14.065 1.00 92.38 97 ARG A N 1
ATOM 750 C CA . ARG A 1 97 ? -15.271 -1.709 14.405 1.00 92.38 97 ARG A CA 1
ATOM 751 C C . ARG A 1 97 ? -16.584 -1.868 15.170 1.00 92.38 97 ARG A C 1
ATOM 753 O O . ARG A 1 97 ? -16.750 -1.245 16.220 1.00 92.38 97 ARG A O 1
ATOM 760 N N . GLU A 1 98 ? -17.470 -2.745 14.711 1.00 93.88 98 GLU A N 1
ATOM 761 C CA . GLU A 1 98 ? -18.743 -3.042 15.377 1.00 93.88 98 GLU A CA 1
ATOM 762 C C . GLU A 1 98 ? -18.535 -3.644 16.773 1.00 93.88 98 GLU A C 1
ATOM 764 O O . GLU A 1 98 ? -19.116 -3.170 17.757 1.00 93.88 98 GLU A O 1
ATOM 769 N N . ALA A 1 99 ? -17.638 -4.626 16.898 1.00 92.81 99 ALA A N 1
ATOM 770 C CA . ALA A 1 99 ? -17.280 -5.222 18.183 1.00 92.81 99 ALA A CA 1
ATOM 771 C C . ALA A 1 99 ? -16.637 -4.198 19.138 1.00 92.81 99 ALA A C 1
ATOM 773 O O . ALA A 1 99 ? -16.868 -4.228 20.353 1.00 92.81 99 ALA A O 1
ATOM 774 N N . GLY A 1 100 ? -15.833 -3.270 18.611 1.00 92.62 100 GLY A N 1
ATOM 775 C CA . GLY A 1 100 ? -15.294 -2.129 19.353 1.00 92.62 100 GLY A CA 1
ATOM 776 C C . GLY A 1 100 ? -16.399 -1.225 19.903 1.00 92.62 100 GLY A C 1
ATOM 777 O O . GLY A 1 100 ? -16.453 -0.990 21.113 1.00 92.62 100 GLY A O 1
ATOM 778 N N . ALA A 1 101 ? -17.327 -0.799 19.046 1.00 93.00 101 ALA A N 1
ATOM 779 C CA . ALA A 1 101 ? -18.461 0.040 19.430 1.00 93.00 101 ALA A CA 1
ATOM 780 C C . ALA A 1 101 ? -19.374 -0.651 20.460 1.00 93.00 101 ALA A C 1
ATOM 782 O O . ALA A 1 101 ? -19.813 -0.036 21.433 1.00 93.00 101 ALA A O 1
ATOM 783 N N . ALA A 1 102 ? -19.631 -1.953 20.310 1.00 93.50 102 ALA A N 1
ATOM 784 C CA . ALA A 1 102 ? -20.398 -2.733 21.283 1.00 93.50 102 ALA A CA 1
ATOM 785 C C . ALA A 1 102 ? -19.706 -2.808 22.658 1.00 93.50 102 ALA A C 1
ATOM 787 O O . ALA A 1 102 ? -20.359 -2.660 23.695 1.00 93.50 102 ALA A O 1
ATOM 788 N N . ARG A 1 103 ? -18.380 -2.999 22.694 1.00 93.38 103 ARG A N 1
ATOM 789 C CA . ARG A 1 103 ? -17.598 -2.972 23.945 1.00 93.38 103 ARG A CA 1
ATOM 790 C C . ARG A 1 103 ? -17.641 -1.601 24.617 1.00 93.38 103 ARG A C 1
ATOM 792 O O . ARG A 1 103 ? -17.852 -1.537 25.827 1.00 93.38 103 ARG A O 1
ATOM 799 N N . GLN A 1 104 ? -17.503 -0.524 23.848 1.00 93.00 104 GLN A N 1
ATOM 800 C CA . GLN A 1 104 ? -17.581 0.842 24.372 1.00 93.00 104 GLN A CA 1
ATOM 801 C C . GLN A 1 104 ? -18.960 1.147 24.966 1.00 93.00 104 GLN A C 1
ATOM 803 O O . GLN A 1 104 ? -19.026 1.611 26.103 1.00 93.00 104 GLN A O 1
ATOM 808 N N . ARG A 1 105 ? -20.048 0.791 24.267 1.00 93.00 105 ARG A N 1
ATOM 809 C CA . ARG A 1 105 ? -21.422 0.936 24.782 1.00 93.00 105 ARG A CA 1
ATOM 810 C C . ARG A 1 105 ? -21.621 0.199 26.109 1.00 93.00 105 ARG A C 1
ATOM 812 O O . ARG A 1 105 ? -22.088 0.794 27.076 1.00 93.00 105 ARG A O 1
ATOM 819 N N . ARG A 1 106 ? -21.192 -1.068 26.202 1.00 92.50 106 ARG A N 1
ATOM 820 C CA . ARG A 1 106 ? -21.261 -1.841 27.460 1.00 92.50 106 ARG A CA 1
ATOM 821 C C . ARG A 1 106 ? -20.446 -1.205 28.589 1.00 92.50 106 ARG A C 1
ATOM 823 O O . ARG A 1 106 ? -20.897 -1.185 29.729 1.00 92.50 106 ARG A O 1
ATOM 830 N N . SER A 1 107 ? -19.263 -0.671 28.283 1.00 92.06 107 SER A N 1
ATOM 831 C CA . SER A 1 107 ? -18.428 0.027 29.267 1.00 92.06 107 SER A CA 1
ATOM 832 C C . SER A 1 107 ? -19.097 1.307 29.783 1.00 92.06 107 SER A C 1
ATOM 834 O O . SER A 1 107 ? -19.123 1.543 30.988 1.00 92.06 107 SER A O 1
ATOM 836 N N . GLN A 1 108 ? -19.702 2.100 28.894 1.00 92.38 108 GLN A N 1
ATOM 837 C CA . GLN A 1 108 ? -20.425 3.320 29.266 1.00 92.38 108 GLN A CA 1
ATOM 838 C C . GLN A 1 108 ? -21.636 3.026 30.158 1.0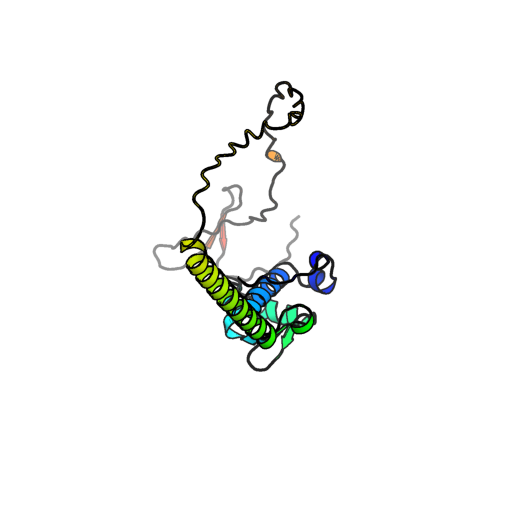0 92.38 108 GLN A C 1
ATOM 840 O O . GLN A 1 108 ? -21.792 3.688 31.181 1.00 92.38 108 GLN A O 1
ATOM 845 N N . LEU A 1 109 ? -22.436 2.007 29.825 1.00 91.38 109 LE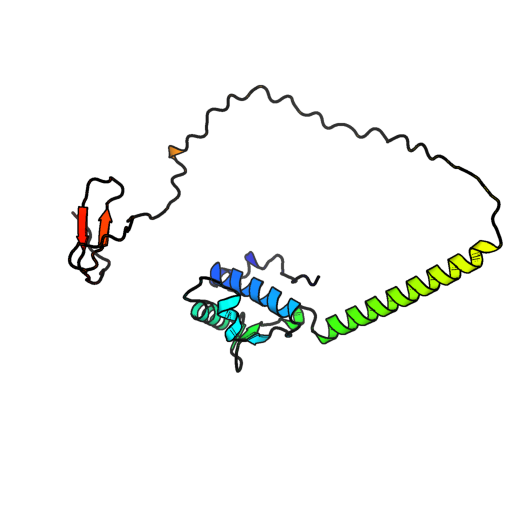U A N 1
ATOM 846 C CA . LEU A 1 109 ? -23.576 1.585 30.649 1.00 91.38 109 LEU A CA 1
ATOM 847 C C . LEU A 1 109 ? -23.135 1.170 32.061 1.00 91.38 109 LEU A C 1
ATOM 849 O O . LEU A 1 109 ? -23.718 1.627 33.039 1.00 91.38 109 LEU A O 1
ATOM 853 N N . ARG A 1 110 ? -22.051 0.387 32.182 1.00 88.44 110 ARG A N 1
ATOM 854 C CA . ARG A 1 110 ? -21.488 -0.005 33.490 1.00 88.44 110 ARG A CA 1
ATOM 855 C C . ARG A 1 110 ? -20.993 1.184 34.316 1.00 88.44 110 ARG A C 1
ATOM 857 O O . ARG A 1 110 ? -21.086 1.164 35.539 1.00 88.44 110 ARG A O 1
ATOM 864 N N . ARG A 1 111 ? -20.429 2.210 33.670 1.00 88.38 111 ARG A N 1
ATOM 865 C CA . ARG A 1 111 ? -19.983 3.430 34.365 1.00 88.38 111 ARG A CA 1
ATOM 866 C C . ARG A 1 111 ? -21.172 4.254 34.853 1.00 88.38 111 ARG A C 1
ATOM 868 O O . ARG A 1 111 ? -21.115 4.763 35.964 1.00 88.38 111 ARG A O 1
ATOM 875 N N . GLN A 1 112 ? -22.239 4.345 34.060 1.00 82.88 112 GLN A N 1
ATOM 876 C CA . GLN A 1 112 ? -23.464 5.041 34.462 1.00 82.88 112 GLN A CA 1
ATOM 877 C C . GLN A 1 112 ? -24.138 4.348 35.651 1.00 82.88 112 GLN A C 1
ATOM 879 O O . GLN A 1 112 ? -24.456 5.022 36.626 1.00 82.88 112 GLN A O 1
ATOM 884 N N . SER A 1 113 ? -24.253 3.014 35.630 1.00 76.06 113 SER A N 1
ATOM 885 C CA . SER A 1 113 ? -24.851 2.259 36.739 1.00 76.06 113 SER A CA 1
ATOM 886 C C . SER A 1 113 ? -24.049 2.369 38.043 1.00 76.06 113 SER A C 1
ATOM 888 O O . SER A 1 113 ? -24.634 2.461 39.117 1.00 76.06 113 SER A O 1
ATOM 890 N N . HIS A 1 114 ? -22.712 2.414 37.968 1.00 68.38 114 HIS A N 1
ATOM 891 C CA . HIS A 1 114 ? -21.858 2.587 39.149 1.00 68.38 114 HIS A CA 1
ATOM 892 C C . HIS A 1 114 ? -21.972 3.996 39.760 1.00 68.38 114 HIS A C 1
ATOM 894 O O . HIS A 1 114 ? -21.876 4.151 40.976 1.00 68.38 114 HIS A O 1
ATOM 900 N N . VAL A 1 115 ? -22.186 5.039 38.949 1.00 61.75 115 VAL A N 1
ATOM 901 C CA . VAL A 1 115 ? -22.374 6.413 39.455 1.00 61.75 115 VAL A CA 1
ATOM 902 C C . VAL A 1 115 ? -23.713 6.556 40.186 1.00 61.75 115 VAL A C 1
ATOM 904 O O . VAL A 1 115 ? -23.753 7.208 41.226 1.00 61.75 115 VAL A O 1
ATOM 907 N N . THR A 1 116 ? -24.776 5.896 39.720 1.00 56.72 116 THR A N 1
ATOM 908 C CA . THR A 1 116 ? -26.080 5.892 40.411 1.00 56.72 116 THR A CA 1
ATOM 909 C C . THR A 1 116 ? -26.082 5.118 41.733 1.00 56.72 116 THR A C 1
ATOM 911 O O . THR A 1 116 ? -26.849 5.470 42.618 1.00 56.72 116 THR A O 1
ATOM 914 N N . ASP A 1 117 ? -25.203 4.127 41.912 1.00 54.91 117 ASP A N 1
ATOM 915 C CA . ASP A 1 117 ? -25.105 3.350 43.166 1.00 54.91 117 ASP A CA 1
ATOM 916 C C . ASP A 1 117 ? -24.218 4.036 44.230 1.00 54.91 117 ASP A C 1
ATOM 918 O O . ASP A 1 117 ? -24.304 3.767 45.426 1.00 54.91 117 ASP A O 1
ATOM 922 N N . THR A 1 118 ? -23.368 4.988 43.818 1.00 54.81 118 THR A N 1
ATOM 923 C CA . THR A 1 118 ? -22.442 5.687 44.732 1.00 54.81 118 THR A CA 1
ATOM 924 C C . THR A 1 118 ? -23.099 6.881 45.449 1.00 54.81 118 THR A C 1
ATOM 926 O O . THR A 1 118 ? -22.492 7.465 46.344 1.00 54.81 118 THR A O 1
ATOM 929 N N . SER A 1 119 ? -24.351 7.242 45.133 1.00 49.56 119 SER A N 1
ATOM 930 C CA . SER A 1 119 ? -25.052 8.330 45.838 1.00 49.56 119 SER A CA 1
ATOM 931 C C . SER A 1 119 ? -25.638 7.925 47.199 1.00 49.56 119 SER A C 1
ATOM 933 O O . SER A 1 119 ? -26.228 8.778 47.858 1.00 49.56 119 SER A O 1
ATOM 935 N N . VAL A 1 120 ? -25.502 6.662 47.633 1.00 55.53 120 VAL A N 1
ATOM 936 C CA . VAL A 1 120 ? -26.114 6.182 48.891 1.00 55.53 120 VAL A CA 1
ATOM 937 C C . VAL A 1 120 ? -25.102 5.854 49.994 1.00 55.53 120 VAL A C 1
ATOM 939 O O . VAL A 1 120 ? -25.483 5.814 51.161 1.00 55.53 120 VAL A O 1
ATOM 942 N N . THR A 1 121 ? -23.798 5.705 49.740 1.00 56.25 121 THR A N 1
ATOM 943 C CA . THR A 1 121 ? -22.838 5.538 50.853 1.00 56.25 121 THR A CA 1
ATOM 944 C C . THR A 1 121 ? -21.419 5.944 50.470 1.00 56.25 121 THR A C 1
ATOM 946 O O . THR A 1 121 ? -20.758 5.229 49.723 1.00 56.25 121 THR A O 1
ATOM 949 N N . ARG A 1 122 ? -20.932 7.056 51.046 1.00 49.47 122 ARG A N 1
ATOM 950 C CA . ARG A 1 122 ? -19.623 7.167 51.734 1.00 49.47 122 ARG A CA 1
ATOM 951 C C . ARG A 1 122 ? -19.354 8.607 52.185 1.00 49.47 122 ARG A C 1
ATOM 953 O O . ARG A 1 122 ? -18.735 9.403 51.486 1.00 49.47 122 ARG A O 1
ATOM 960 N N . GLN A 1 123 ? -19.743 8.904 53.423 1.00 53.50 123 GLN A N 1
ATOM 961 C CA . GLN A 1 123 ? -18.909 9.746 54.277 1.00 53.50 123 GLN A CA 1
ATOM 962 C C . GLN A 1 123 ? -17.685 8.912 54.667 1.00 53.50 123 GLN A C 1
ATOM 964 O O . GLN A 1 123 ? -17.765 8.058 55.542 1.00 53.50 123 GLN A O 1
ATOM 969 N N . SER A 1 124 ? -16.562 9.126 53.991 1.00 56.09 124 SER A N 1
ATOM 970 C CA . SER A 1 124 ? -15.243 8.751 54.507 1.00 56.09 124 SER A CA 1
ATOM 971 C C . SER A 1 124 ? -14.187 9.545 53.747 1.00 56.09 124 SER A C 1
ATOM 973 O O . SER A 1 124 ? -13.657 9.119 52.723 1.00 56.09 124 SER A O 1
ATOM 975 N N . HIS A 1 125 ? -13.944 10.750 54.243 1.00 53.94 125 HIS A N 1
ATOM 976 C CA . HIS A 1 125 ? -12.781 11.571 53.942 1.00 53.94 125 HIS A CA 1
ATOM 977 C C . HIS A 1 125 ? -11.572 10.918 54.616 1.00 53.94 125 HIS A C 1
ATOM 979 O O . HIS A 1 125 ? -11.334 11.106 55.804 1.00 53.94 125 HIS A O 1
ATOM 985 N N . VAL A 1 126 ? -10.819 10.131 53.852 1.00 54.38 126 VAL A N 1
ATOM 986 C CA . VAL A 1 126 ? -9.454 9.752 54.216 1.00 54.38 126 VAL A CA 1
ATOM 987 C C . VAL A 1 126 ? -8.559 10.162 53.057 1.00 54.38 126 VAL A C 1
ATOM 989 O O . VAL A 1 126 ? -8.468 9.477 52.040 1.00 54.38 126 VAL A O 1
ATOM 992 N N . SER A 1 127 ? -7.938 11.331 53.197 1.00 47.50 127 SER A N 1
ATOM 993 C CA . SER A 1 127 ? -6.820 11.735 52.351 1.00 47.50 127 SER A CA 1
ATOM 994 C C . SER A 1 127 ? -5.599 10.925 52.764 1.00 47.50 127 SER A C 1
ATOM 996 O O . SER A 1 127 ? -4.999 11.196 53.800 1.00 47.50 127 SER A O 1
ATOM 998 N N . HIS A 1 128 ? -5.203 9.954 51.947 1.00 53.69 128 HIS A N 1
ATOM 999 C CA . HIS A 1 128 ? -3.830 9.466 51.964 1.00 53.69 128 HIS A CA 1
ATOM 1000 C C . HIS A 1 128 ? -3.056 10.238 50.899 1.00 53.69 128 HIS A C 1
ATOM 1002 O O . HIS A 1 128 ? -3.085 9.905 49.716 1.00 53.69 128 HIS A O 1
ATOM 1008 N N . THR A 1 129 ? -2.391 11.313 51.319 1.00 49.38 129 THR A N 1
ATOM 1009 C CA . THR A 1 129 ? -1.299 11.910 50.551 1.00 49.38 129 THR A CA 1
ATOM 1010 C C . THR A 1 129 ? -0.174 10.884 50.478 1.00 49.38 129 THR A C 1
ATOM 1012 O O . THR A 1 129 ? 0.558 10.692 51.447 1.00 49.38 129 THR A O 1
ATOM 1015 N N . VAL A 1 130 ? -0.058 10.193 49.347 1.00 51.25 130 VAL A N 1
ATOM 1016 C CA . VAL A 1 130 ? 1.138 9.418 49.018 1.00 51.25 130 VAL A CA 1
ATOM 1017 C C . VAL A 1 130 ? 2.209 10.432 48.628 1.00 51.25 130 VAL A C 1
ATOM 1019 O O . VAL A 1 130 ? 2.201 10.960 47.519 1.00 51.25 130 VAL A O 1
ATOM 1022 N N . THR A 1 131 ? 3.101 10.766 49.559 1.00 47.97 131 THR A N 1
ATOM 1023 C CA . THR A 1 131 ? 4.415 11.306 49.206 1.00 47.97 131 THR A CA 1
ATOM 1024 C C . THR A 1 131 ? 5.201 10.155 48.599 1.00 47.97 131 THR A C 1
ATOM 1026 O O . THR A 1 131 ? 5.790 9.354 49.324 1.00 47.97 131 THR A O 1
ATOM 1029 N N . ASP A 1 132 ? 5.135 10.023 47.278 1.00 48.97 132 ASP A N 1
ATOM 1030 C CA . ASP A 1 132 ? 6.049 9.161 46.541 1.00 48.97 132 ASP A CA 1
ATOM 1031 C C . ASP A 1 132 ? 7.412 9.864 46.552 1.00 48.97 132 ASP A C 1
ATOM 1033 O O . ASP A 1 132 ? 7.678 10.780 45.772 1.00 48.97 132 ASP A O 1
ATOM 1037 N N . SER A 1 133 ? 8.223 9.546 47.561 1.00 48.62 133 SER A N 1
ATOM 1038 C CA . SER A 1 133 ? 9.628 9.931 47.587 1.00 48.62 133 SER A CA 1
ATOM 1039 C C . SER A 1 133 ? 10.321 9.158 46.471 1.00 48.62 133 SER A C 1
ATOM 1041 O O . SER A 1 133 ? 10.587 7.966 46.615 1.00 48.62 133 SER A O 1
ATOM 1043 N N . ASP A 1 134 ? 10.566 9.859 45.366 1.00 51.16 134 ASP A N 1
ATOM 1044 C CA . ASP A 1 134 ? 11.271 9.401 44.168 1.00 51.16 134 ASP A CA 1
ATOM 1045 C C . ASP A 1 134 ? 12.501 8.541 44.538 1.00 51.16 134 ASP A C 1
ATOM 1047 O O . ASP A 1 134 ? 13.417 9.037 45.208 1.00 51.16 134 ASP A O 1
ATOM 1051 N N . PRO A 1 135 ? 12.547 7.243 44.179 1.00 53.16 135 PRO A N 1
ATOM 1052 C CA . PRO A 1 135 ? 13.706 6.414 44.461 1.00 53.16 135 PRO A CA 1
ATOM 1053 C C . PRO A 1 135 ? 14.870 6.894 43.593 1.00 53.16 135 PRO A C 1
ATOM 1055 O O . PRO A 1 135 ? 14.831 6.768 42.370 1.00 53.16 135 PRO A O 1
ATOM 1058 N N . SER A 1 136 ? 15.910 7.426 44.244 1.00 50.97 136 SER A N 1
ATOM 1059 C CA . SER A 1 136 ? 17.156 7.939 43.663 1.00 50.97 136 SER A CA 1
ATOM 1060 C C . SER A 1 136 ? 17.584 7.182 42.406 1.00 50.97 136 SER A C 1
ATOM 1062 O O . SER A 1 136 ? 18.234 6.135 42.464 1.00 50.97 136 SER A O 1
ATOM 1064 N N . ARG A 1 137 ? 17.233 7.729 41.243 1.00 58.59 137 ARG A N 1
ATOM 1065 C CA . ARG A 1 137 ? 17.698 7.227 39.956 1.00 58.59 137 ARG A CA 1
ATOM 1066 C C . ARG A 1 137 ? 19.184 7.590 39.842 1.00 58.59 137 ARG A C 1
ATOM 1068 O O . ARG A 1 137 ? 19.506 8.774 39.948 1.00 58.59 137 ARG A O 1
ATOM 1075 N N . PRO A 1 138 ? 20.109 6.634 39.646 1.00 58.81 138 PRO A N 1
ATOM 1076 C CA . PRO A 1 138 ? 21.512 6.976 39.477 1.00 58.81 138 PRO A CA 1
ATOM 1077 C C . PRO A 1 138 ? 21.646 7.801 38.196 1.00 58.81 138 PRO A C 1
ATOM 1079 O O . PRO A 1 138 ? 21.273 7.357 37.108 1.00 58.81 138 PRO A O 1
ATOM 1082 N N . VAL A 1 139 ? 22.130 9.034 38.339 1.00 59.66 139 VAL A N 1
ATOM 1083 C CA . VAL A 1 139 ? 22.424 9.913 37.208 1.00 59.66 139 VAL A CA 1
ATOM 1084 C C . VAL A 1 139 ? 23.605 9.295 36.453 1.00 59.66 139 VAL A C 1
ATOM 1086 O O . VAL A 1 139 ? 24.627 9.010 37.083 1.00 59.66 139 VAL A O 1
ATOM 1089 N N . PRO A 1 140 ? 23.509 9.047 35.136 1.00 57.50 140 PRO A N 1
ATOM 1090 C CA . PRO A 1 140 ? 24.663 8.598 34.377 1.00 57.50 140 PRO A CA 1
ATOM 1091 C C . PRO A 1 140 ? 25.746 9.679 34.446 1.00 57.50 140 PRO A C 1
ATOM 1093 O O . PRO A 1 140 ? 25.494 10.846 34.142 1.00 57.50 140 PRO A O 1
ATOM 1096 N N . ILE A 1 141 ? 26.949 9.285 34.863 1.00 54.66 141 ILE A N 1
ATOM 1097 C CA . ILE A 1 141 ? 28.138 10.135 34.816 1.00 54.66 141 ILE A CA 1
ATOM 1098 C C . ILE A 1 141 ? 28.392 10.440 33.342 1.00 54.66 141 ILE A C 1
ATOM 1100 O O . ILE A 1 141 ? 28.831 9.577 32.585 1.00 54.66 141 ILE A O 1
ATOM 1104 N N . VAL A 1 142 ? 28.085 11.664 32.926 1.00 58.97 142 VAL A N 1
ATOM 1105 C CA . VAL A 1 142 ? 28.554 12.199 31.650 1.00 58.97 142 VAL A CA 1
ATOM 1106 C C . VAL A 1 142 ? 30.050 12.465 31.822 1.00 58.97 142 VAL A C 1
ATOM 1108 O O . VAL A 1 142 ? 30.407 13.306 32.650 1.00 58.97 142 VAL A O 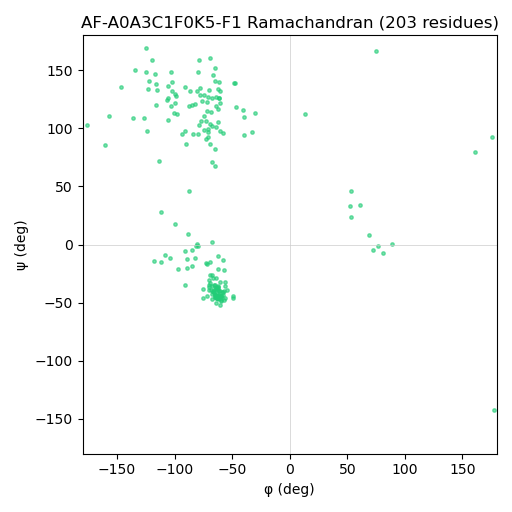1
ATOM 1111 N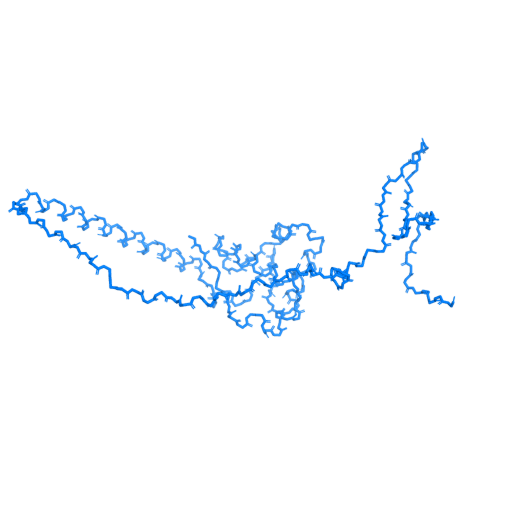 N . PRO A 1 143 ? 30.953 11.770 31.105 1.00 49.06 143 PRO A N 1
ATOM 1112 C CA . PRO A 1 143 ? 32.337 12.206 31.062 1.00 49.06 143 PRO A CA 1
ATOM 1113 C C . PRO A 1 143 ? 32.352 13.607 30.447 1.00 49.06 143 PRO A C 1
ATOM 1115 O O . PRO A 1 143 ? 31.793 13.828 29.372 1.00 49.06 143 PRO A O 1
ATOM 1118 N N . SER A 1 144 ? 32.957 14.560 31.157 1.00 52.97 144 SER A N 1
ATOM 1119 C CA . SER A 1 144 ? 33.246 15.890 30.628 1.00 52.97 144 SER A CA 1
ATOM 1120 C C . SER A 1 144 ? 34.175 15.714 29.431 1.00 52.97 144 SER A C 1
ATOM 1122 O O . SER A 1 144 ? 35.376 15.486 29.586 1.00 52.97 144 SER A O 1
ATOM 1124 N N . VAL A 1 145 ? 33.600 15.718 28.228 1.00 47.97 145 VAL A N 1
ATOM 1125 C CA . VAL A 1 145 ? 34.370 15.719 26.991 1.00 47.97 145 VAL A CA 1
ATOM 1126 C C . VAL A 1 145 ? 35.021 17.091 26.927 1.00 47.97 145 VAL A C 1
ATOM 1128 O O . VAL A 1 145 ? 34.358 18.100 26.686 1.00 47.97 145 VAL A O 1
ATOM 1131 N N . GLY A 1 146 ? 36.319 17.120 27.230 1.00 44.19 146 GLY A N 1
ATOM 1132 C CA . GLY A 1 146 ? 37.161 18.286 27.028 1.00 44.19 146 GLY A CA 1
ATOM 1133 C C . GLY A 1 146 ? 36.955 18.827 25.619 1.00 44.19 146 GLY A C 1
ATOM 1134 O O . GLY A 1 146 ? 36.812 18.054 24.675 1.00 44.19 146 GLY A O 1
ATOM 1135 N N . SER A 1 147 ? 36.895 20.154 25.531 1.00 48.41 147 SER A N 1
ATOM 1136 C CA . SER A 1 147 ? 36.711 20.947 24.318 1.00 48.41 147 SER A CA 1
ATOM 1137 C C . SER A 1 147 ? 37.495 20.360 23.138 1.00 48.41 147 SER A C 1
ATOM 1139 O O . SER A 1 147 ? 38.688 20.613 22.972 1.00 48.41 147 SER A O 1
ATOM 1141 N N . LEU A 1 148 ? 36.825 19.535 22.332 1.00 44.56 148 LEU A N 1
ATOM 1142 C CA . LEU A 1 148 ? 37.312 19.155 21.021 1.00 44.56 148 LEU A CA 1
ATOM 1143 C C . LEU A 1 148 ? 37.037 20.356 20.136 1.00 44.56 148 LEU A C 1
ATOM 1145 O O . LEU A 1 148 ? 35.893 20.661 19.806 1.00 44.56 148 LEU A O 1
ATOM 1149 N N . VAL A 1 149 ? 38.123 21.052 19.817 1.00 47.25 149 VAL A N 1
ATOM 1150 C CA . VAL A 1 149 ? 38.218 22.023 18.735 1.00 47.25 149 VAL A CA 1
ATOM 1151 C C . VAL A 1 149 ? 37.446 21.471 17.541 1.00 47.25 149 VAL A C 1
ATOM 1153 O O . VAL A 1 149 ? 37.851 20.485 16.926 1.00 47.25 149 VAL A O 1
ATOM 1156 N N . THR A 1 150 ? 36.312 22.091 17.228 1.00 38.19 150 THR A N 1
ATOM 1157 C CA . THR A 1 150 ? 35.615 21.879 15.966 1.00 38.19 150 THR A CA 1
ATOM 1158 C C . THR A 1 150 ? 36.475 22.489 14.871 1.00 38.19 150 THR A C 1
ATOM 1160 O O . THR A 1 150 ? 36.308 23.651 14.509 1.00 38.19 150 THR A O 1
ATOM 1163 N N . SER A 1 151 ? 37.430 21.722 14.352 1.00 51.50 151 SER A N 1
ATOM 1164 C CA . SER A 1 151 ? 37.827 21.904 12.963 1.00 51.50 151 SER A CA 1
ATOM 1165 C C . SER A 1 151 ? 36.590 21.585 12.129 1.00 51.50 151 SER A C 1
ATOM 1167 O O . SER A 1 151 ? 36.065 20.471 12.221 1.00 51.50 151 SER A O 1
ATOM 1169 N N . GLU A 1 152 ? 36.084 22.579 11.398 1.00 51.94 152 GLU A N 1
ATOM 1170 C CA . GLU A 1 152 ? 34.977 22.394 10.461 1.00 51.94 152 GLU A CA 1
ATOM 1171 C C . GLU A 1 152 ? 35.239 21.158 9.590 1.00 51.94 152 GLU A C 1
ATOM 1173 O O . GLU A 1 152 ? 36.385 20.935 9.181 1.00 51.94 152 GLU A O 1
ATOM 1178 N N . PRO A 1 153 ? 34.224 20.323 9.311 1.00 49.03 153 PRO A N 1
ATOM 1179 C CA . PRO A 1 153 ? 34.411 19.244 8.363 1.00 49.03 153 PRO A CA 1
ATOM 1180 C C . PRO A 1 153 ? 34.769 19.867 7.014 1.00 49.03 153 PRO A C 1
ATOM 1182 O O . PRO A 1 153 ? 34.010 20.670 6.472 1.00 49.03 153 PRO A O 1
ATOM 1185 N N . ASP A 1 154 ? 35.933 19.492 6.487 1.00 50.19 154 ASP A N 1
ATOM 1186 C CA . ASP A 1 154 ? 36.365 19.849 5.145 1.00 50.19 154 ASP A CA 1
ATOM 1187 C C . ASP A 1 154 ? 35.324 19.337 4.135 1.00 50.19 154 ASP A C 1
ATOM 1189 O O . ASP A 1 154 ? 35.278 18.166 3.751 1.00 50.1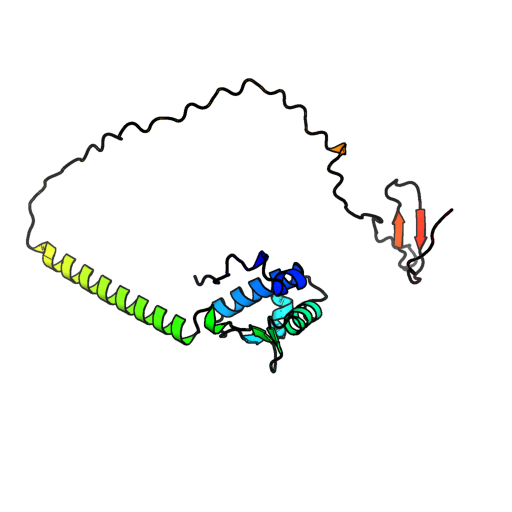9 154 ASP A O 1
ATOM 1193 N N . THR A 1 155 ? 34.417 20.232 3.746 1.00 43.75 155 THR A N 1
ATOM 1194 C CA . THR A 1 155 ? 33.363 19.964 2.757 1.00 43.75 155 THR A CA 1
ATOM 1195 C C . THR A 1 155 ? 33.903 19.731 1.343 1.00 43.75 155 THR A C 1
ATOM 1197 O O . THR A 1 155 ? 33.110 19.470 0.436 1.00 43.75 155 THR A O 1
ATOM 1200 N N . SER A 1 156 ? 35.226 19.740 1.138 1.00 46.88 156 SER A N 1
ATOM 1201 C CA . SER A 1 156 ? 35.846 19.450 -0.157 1.00 46.88 156 SER A CA 1
ATOM 1202 C C . SER A 1 156 ? 35.571 18.029 -0.675 1.00 46.88 156 SER A C 1
ATOM 1204 O O . SER A 1 156 ? 35.631 17.812 -1.885 1.00 46.88 156 SER A O 1
ATOM 1206 N N . GLN A 1 157 ? 35.201 17.074 0.193 1.00 45.34 157 GLN A N 1
ATOM 1207 C CA . GLN A 1 157 ? 34.974 15.674 -0.206 1.00 45.34 157 GLN A CA 1
ATOM 1208 C C . GLN A 1 157 ? 33.511 15.212 -0.220 1.00 45.34 157 GLN A C 1
ATOM 1210 O O . GLN A 1 157 ? 33.212 14.162 -0.787 1.00 45.34 157 GLN A O 1
ATOM 1215 N N . LEU A 1 158 ? 32.563 16.011 0.283 1.00 39.66 158 LEU A N 1
ATOM 1216 C CA . LEU A 1 158 ? 31.127 15.764 0.076 1.00 39.66 158 LEU A CA 1
ATOM 1217 C C . LEU A 1 158 ? 30.643 16.423 -1.221 1.00 39.66 158 LEU A C 1
ATOM 1219 O O . LEU A 1 158 ? 29.577 17.040 -1.286 1.00 39.66 158 LEU A O 1
ATOM 1223 N N . ALA A 1 159 ? 31.421 16.228 -2.288 1.00 36.19 159 ALA A N 1
ATOM 1224 C CA . ALA A 1 159 ? 30.947 16.335 -3.653 1.00 36.19 159 ALA A CA 1
ATOM 1225 C C . ALA A 1 159 ? 29.913 15.225 -3.873 1.00 36.19 159 ALA A C 1
ATOM 1227 O O . ALA A 1 159 ? 30.184 14.147 -4.397 1.00 36.19 159 ALA A O 1
ATOM 1228 N N . TYR A 1 160 ? 28.693 15.519 -3.433 1.00 32.56 160 TYR A N 1
ATOM 1229 C CA . TYR A 1 160 ? 27.456 15.016 -3.995 1.00 32.56 160 TYR A CA 1
ATOM 1230 C C . TYR A 1 160 ? 27.704 14.789 -5.490 1.00 32.56 160 TYR A C 1
ATOM 1232 O O . TYR A 1 160 ? 27.938 15.755 -6.221 1.00 32.56 160 TYR A O 1
ATOM 1240 N N . HIS A 1 161 ? 27.682 13.535 -5.947 1.00 36.25 161 HIS A N 1
ATOM 1241 C CA . HIS A 1 161 ? 27.627 13.199 -7.367 1.00 36.25 161 HIS A CA 1
ATOM 1242 C C . HIS A 1 161 ? 26.281 13.688 -7.925 1.00 36.25 161 HIS A C 1
ATOM 1244 O O . HIS A 1 161 ? 25.387 12.928 -8.288 1.00 36.25 161 HIS A O 1
ATOM 1250 N N . ARG A 1 162 ? 26.114 15.010 -7.980 1.00 40.78 162 ARG A N 1
ATOM 1251 C CA . ARG A 1 162 ? 25.143 15.686 -8.811 1.00 40.78 162 ARG A CA 1
ATOM 1252 C C . ARG A 1 162 ? 25.791 15.667 -10.173 1.00 40.78 162 ARG A C 1
ATOM 1254 O O . ARG A 1 162 ? 26.694 16.451 -10.447 1.00 40.78 162 ARG A O 1
ATOM 1261 N N . ASN A 1 163 ? 25.329 14.774 -11.030 1.00 41.41 163 ASN A N 1
ATOM 1262 C CA . ASN A 1 163 ? 25.596 14.874 -12.454 1.00 41.41 163 ASN A CA 1
ATOM 1263 C C . ASN A 1 163 ? 24.849 16.123 -12.985 1.00 41.41 163 ASN A C 1
ATOM 1265 O O . ASN A 1 163 ? 23.793 16.037 -13.603 1.00 41.41 163 ASN A O 1
ATOM 1269 N N . ARG A 1 164 ? 25.338 17.316 -12.616 1.00 51.00 164 ARG A N 1
ATOM 1270 C CA . ARG A 1 164 ? 24.958 18.630 -13.139 1.00 51.00 164 ARG A CA 1
ATOM 1271 C C . ARG A 1 164 ? 25.893 18.883 -14.306 1.00 51.00 164 ARG A C 1
ATOM 1273 O O . ARG A 1 164 ? 26.949 19.477 -14.120 1.00 51.00 164 ARG A O 1
ATOM 1280 N N . ARG A 1 165 ? 25.533 18.417 -15.499 1.00 43.66 165 ARG A N 1
ATOM 1281 C CA . ARG A 1 165 ? 26.283 18.837 -16.685 1.00 43.66 165 ARG A CA 1
ATOM 1282 C C . ARG A 1 165 ? 25.757 20.103 -17.338 1.00 43.66 165 ARG A C 1
ATOM 1284 O O . ARG A 1 165 ? 26.571 20.776 -17.942 1.00 43.66 165 ARG A O 1
ATOM 1291 N N . HIS A 1 166 ? 24.510 20.533 -17.116 1.00 46.22 166 HIS A N 1
ATOM 1292 C CA . HIS A 1 166 ? 24.031 21.804 -17.679 1.00 46.22 166 HIS A CA 1
ATOM 1293 C C . HIS A 1 166 ? 23.018 22.526 -16.782 1.00 46.22 166 HIS A C 1
ATOM 1295 O O . HIS A 1 166 ? 22.075 21.919 -16.271 1.00 46.22 166 HIS A O 1
ATOM 1301 N N . VAL A 1 167 ? 23.202 23.841 -16.631 1.00 45.09 167 VAL A N 1
ATOM 1302 C CA . VAL A 1 167 ? 22.126 24.775 -16.274 1.00 45.09 167 VAL A CA 1
ATOM 1303 C C . VAL A 1 167 ? 21.489 25.205 -17.590 1.00 45.09 167 VAL A C 1
ATOM 1305 O O . VAL A 1 167 ? 22.176 25.727 -18.466 1.00 45.09 167 VAL A O 1
ATOM 1308 N N . ILE A 1 168 ? 20.197 24.925 -17.753 1.00 45.53 168 ILE A N 1
ATOM 1309 C CA . ILE A 1 168 ? 19.437 25.295 -18.946 1.00 45.53 168 ILE A CA 1
ATOM 1310 C C . ILE A 1 168 ? 18.533 26.465 -18.561 1.00 45.53 168 ILE A C 1
ATOM 1312 O O . ILE A 1 168 ? 17.541 26.278 -17.856 1.00 45.53 168 ILE A O 1
ATOM 1316 N N . GLU A 1 169 ? 18.865 27.665 -19.026 1.00 45.78 169 GLU A N 1
ATOM 1317 C CA . GLU A 1 169 ? 18.038 28.857 -18.840 1.00 45.78 169 GLU A CA 1
ATOM 1318 C C . GLU A 1 169 ? 17.347 29.224 -20.161 1.00 45.78 169 GLU A C 1
ATOM 1320 O O . GLU A 1 169 ? 17.938 29.151 -21.243 1.00 45.78 169 GLU A O 1
ATOM 1325 N N . ARG A 1 170 ? 16.055 29.569 -20.095 1.00 42.31 170 ARG A N 1
ATOM 1326 C CA . ARG A 1 170 ? 15.274 29.953 -21.278 1.00 42.31 170 ARG A CA 1
ATOM 1327 C C . ARG A 1 170 ? 15.677 31.359 -21.712 1.00 42.31 170 ARG A C 1
ATOM 1329 O O . ARG A 1 170 ? 15.297 32.325 -21.063 1.00 42.31 170 ARG A O 1
ATOM 1336 N N . ALA A 1 171 ? 16.352 31.478 -22.851 1.00 48.72 171 ALA A N 1
ATOM 1337 C CA . ALA A 1 171 ? 16.570 32.762 -23.506 1.00 48.72 171 ALA A CA 1
ATOM 1338 C C . ALA A 1 171 ? 15.684 32.862 -24.757 1.00 48.72 171 ALA A C 1
ATOM 1340 O O . ALA A 1 171 ? 15.742 32.020 -25.652 1.00 48.72 171 ALA A O 1
ATOM 1341 N N . THR A 1 172 ? 14.860 33.904 -24.834 1.00 46.19 172 THR A N 1
ATOM 1342 C CA . THR A 1 172 ? 14.119 34.257 -26.054 1.00 46.19 172 THR A CA 1
ATOM 1343 C C . THR A 1 172 ? 14.825 35.430 -26.730 1.00 46.19 172 THR A C 1
ATOM 1345 O O . THR A 1 172 ? 15.215 36.388 -26.066 1.00 46.19 172 THR A O 1
ATOM 1348 N N . ARG A 1 173 ? 15.055 35.348 -28.049 1.00 45.75 173 ARG A N 1
ATOM 1349 C CA . ARG A 1 173 ? 15.476 36.519 -28.840 1.00 45.75 173 ARG A CA 1
ATOM 1350 C C . ARG A 1 173 ? 14.256 37.396 -29.138 1.00 45.75 173 ARG A C 1
ATOM 1352 O O . ARG A 1 173 ? 13.134 36.898 -29.192 1.00 45.75 173 ARG A O 1
ATOM 1359 N N . SER A 1 174 ? 14.496 38.672 -29.439 1.00 49.19 174 SER A N 1
ATOM 1360 C CA . SER A 1 174 ? 13.476 39.663 -29.822 1.00 49.19 174 SER A CA 1
ATOM 1361 C C . SER A 1 174 ? 12.639 39.300 -31.063 1.00 49.19 174 SER A C 1
ATOM 1363 O O . SER A 1 174 ? 11.592 39.897 -31.262 1.00 49.19 174 SER A O 1
ATOM 1365 N N . ASN A 1 175 ? 13.043 38.298 -31.857 1.00 49.59 175 ASN A N 1
ATOM 1366 C CA . ASN A 1 175 ? 12.312 37.807 -33.038 1.00 49.59 175 ASN A CA 1
ATOM 1367 C C . ASN A 1 175 ? 11.481 36.525 -32.797 1.00 49.59 175 ASN A C 1
ATOM 1369 O O . ASN A 1 175 ? 11.126 35.829 -33.743 1.00 49.59 175 ASN A O 1
ATOM 1373 N N . GLY A 1 176 ? 11.183 36.162 -31.544 1.00 50.28 176 GLY A N 1
ATOM 1374 C CA . GLY A 1 176 ? 10.210 35.102 -31.228 1.00 50.28 176 GLY A CA 1
ATOM 1375 C C . GLY A 1 176 ? 10.680 33.649 -31.411 1.00 50.28 176 GLY A C 1
ATOM 1376 O O . GLY A 1 176 ? 9.938 32.728 -31.075 1.00 50.28 176 GLY A O 1
ATOM 1377 N N . GLN A 1 177 ? 11.911 33.400 -31.868 1.00 47.50 177 GLN A N 1
ATOM 1378 C CA . GLN A 1 177 ? 12.487 32.048 -31.898 1.00 47.50 177 GLN A CA 1
ATOM 1379 C C . GLN A 1 177 ? 13.032 31.624 -30.522 1.00 47.50 177 GLN A C 1
ATOM 1381 O O . GLN A 1 177 ? 13.768 32.366 -29.861 1.00 47.50 177 GLN A O 1
ATOM 1386 N N . ARG A 1 178 ? 12.674 30.402 -30.099 1.00 42.84 178 ARG A N 1
ATOM 1387 C CA . ARG A 1 178 ? 13.152 29.755 -28.867 1.00 42.84 178 ARG A CA 1
ATOM 1388 C C . ARG A 1 178 ? 14.518 29.118 -29.113 1.00 42.84 178 ARG A C 1
ATOM 1390 O O . ARG A 1 178 ? 14.630 28.235 -29.954 1.00 42.84 178 ARG A O 1
ATOM 1397 N N . ILE A 1 179 ? 15.533 29.537 -28.360 1.00 50.19 179 ILE A N 1
ATOM 1398 C CA . ILE A 1 179 ? 16.855 28.898 -28.350 1.00 50.19 179 ILE A CA 1
ATOM 1399 C C . ILE A 1 179 ? 17.235 28.516 -26.921 1.00 50.19 179 ILE A C 1
ATOM 1401 O O . ILE A 1 179 ? 16.874 29.206 -25.966 1.00 50.19 179 ILE A O 1
ATOM 1405 N N . TRP A 1 180 ? 17.987 27.430 -26.770 1.00 46.47 180 TRP A N 1
ATOM 1406 C CA . TRP A 1 180 ? 18.536 27.011 -25.484 1.00 46.47 180 TRP A CA 1
ATOM 1407 C C . TRP A 1 180 ? 20.030 27.326 -25.457 1.00 46.47 180 TRP A C 1
ATOM 1409 O O . TRP A 1 180 ? 20.770 26.934 -26.361 1.00 46.47 180 TRP A O 1
ATOM 1419 N N . ARG A 1 181 ? 20.478 28.066 -24.438 1.00 47.38 181 ARG A N 1
ATOM 1420 C CA . ARG A 1 181 ? 21.908 28.251 -24.172 1.00 47.38 181 ARG A CA 1
ATOM 1421 C C . ARG A 1 181 ? 22.314 27.295 -23.064 1.00 47.38 181 ARG A C 1
ATOM 1423 O O . ARG A 1 181 ? 21.760 27.350 -21.968 1.00 47.38 181 ARG A O 1
ATOM 1430 N N . CYS A 1 182 ? 23.278 26.437 -23.363 1.00 46.62 182 CYS A N 1
ATOM 1431 C CA . CYS A 1 182 ? 23.908 25.573 -22.379 1.00 46.62 182 CYS A CA 1
ATOM 1432 C C . CYS A 1 182 ? 25.228 26.219 -21.962 1.00 46.62 182 CYS A C 1
ATOM 1434 O O . CYS A 1 182 ? 26.044 26.567 -22.817 1.00 46.62 182 CYS A O 1
ATOM 1436 N N . TRP A 1 183 ? 25.427 26.370 -20.657 1.00 47.84 183 TRP A N 1
ATOM 1437 C CA . TRP A 1 183 ? 26.710 26.778 -20.091 1.00 47.84 183 TRP A CA 1
ATOM 1438 C C . TRP A 1 183 ? 27.422 25.557 -19.510 1.00 47.84 183 TRP A C 1
ATOM 1440 O O . TRP A 1 183 ? 26.780 24.699 -18.887 1.00 47.84 183 TRP A O 1
ATOM 1450 N N . GLY A 1 184 ? 28.738 25.484 -19.717 1.00 46.09 184 GLY A N 1
ATOM 1451 C CA . GLY A 1 184 ? 29.611 24.631 -18.913 1.00 46.09 184 GLY A CA 1
ATOM 1452 C C . GLY A 1 184 ? 29.631 25.108 -17.458 1.00 46.09 184 GLY A C 1
ATOM 1453 O O . GLY A 1 184 ? 29.420 26.288 -17.175 1.00 46.09 184 GLY A O 1
ATOM 1454 N N . ALA A 1 185 ? 29.859 24.193 -16.514 1.00 49.69 185 ALA A N 1
ATOM 1455 C CA . ALA A 1 185 ? 29.852 24.491 -15.076 1.00 49.69 185 ALA A CA 1
ATOM 1456 C C . ALA A 1 185 ? 30.940 25.497 -14.630 1.00 49.69 185 ALA A C 1
ATOM 1458 O O . ALA A 1 185 ? 30.912 25.969 -13.498 1.00 49.69 185 ALA A O 1
ATOM 1459 N N . ASP A 1 186 ? 31.875 25.832 -15.517 1.00 50.53 186 ASP A N 1
ATOM 1460 C CA . ASP A 1 186 ? 32.956 26.803 -15.351 1.00 50.53 186 ASP A CA 1
ATOM 1461 C C . ASP A 1 186 ? 32.585 28.231 -15.801 1.00 50.53 186 ASP A C 1
ATOM 1463 O O . ASP A 1 186 ? 33.379 29.158 -15.637 1.00 50.53 186 ASP A O 1
ATOM 1467 N N . GLY A 1 187 ? 31.394 28.424 -16.381 1.00 51.16 187 GLY A N 1
ATOM 1468 C CA . GLY A 1 187 ? 30.891 29.728 -16.820 1.00 51.16 187 GLY A CA 1
ATOM 1469 C C . GLY A 1 187 ? 31.634 30.343 -18.013 1.00 51.16 187 GLY A C 1
ATOM 1470 O O . GLY A 1 187 ? 31.378 31.499 -18.342 1.00 51.16 187 GLY A O 1
ATOM 1471 N N . LYS A 1 188 ? 32.546 29.607 -18.666 1.00 50.03 188 LYS A N 1
ATOM 1472 C CA . LYS A 1 188 ? 33.414 30.147 -19.734 1.00 50.03 188 LYS A CA 1
ATOM 1473 C C . LYS A 1 188 ? 33.218 29.503 -21.106 1.00 50.03 188 LYS A C 1
ATOM 1475 O O . LYS A 1 188 ? 33.650 30.084 -22.098 1.00 50.03 188 LYS A O 1
ATOM 1480 N N . SER A 1 189 ? 32.533 28.364 -21.197 1.00 48.72 189 SER A N 1
ATOM 1481 C CA . SER A 1 189 ? 32.184 27.740 -22.478 1.00 48.72 189 SER A CA 1
ATOM 1482 C C . SER A 1 189 ? 30.713 27.991 -22.832 1.00 48.72 189 SER A C 1
ATOM 1484 O O . SER A 1 189 ? 29.799 27.608 -22.098 1.00 48.72 189 SER A O 1
ATOM 1486 N N . SER A 1 190 ? 30.482 28.656 -23.968 1.00 44.28 190 SER A N 1
ATOM 1487 C CA . SER A 1 190 ? 29.146 28.924 -24.506 1.00 44.28 190 SER A CA 1
ATOM 1488 C C . SER A 1 190 ? 28.965 28.221 -25.850 1.00 44.28 190 SER A C 1
ATOM 1490 O O . SER A 1 190 ? 29.689 28.519 -26.800 1.00 44.28 190 SER A O 1
ATOM 1492 N N . GLY A 1 191 ? 27.979 27.328 -25.941 1.00 50.38 191 GLY A N 1
ATOM 1493 C CA . GLY A 1 191 ? 27.552 26.686 -27.186 1.00 50.38 191 GLY A CA 1
ATOM 1494 C C . GLY A 1 191 ? 26.072 26.961 -27.456 1.00 50.38 191 GLY A C 1
ATOM 1495 O O . GLY A 1 191 ? 25.261 26.998 -26.528 1.00 50.38 191 GLY A O 1
ATOM 1496 N N . ILE A 1 192 ? 25.715 27.189 -28.722 1.00 43.69 192 ILE A N 1
ATOM 1497 C CA . ILE A 1 192 ? 24.324 27.352 -29.165 1.00 43.69 192 ILE A CA 1
ATOM 1498 C C . ILE A 1 192 ? 23.888 26.024 -29.782 1.00 43.69 192 ILE A C 1
ATOM 1500 O O . ILE A 1 192 ? 24.400 25.647 -30.832 1.00 43.69 192 ILE A O 1
ATOM 1504 N N . CYS A 1 193 ? 22.942 25.328 -29.154 1.00 42.44 193 CYS A N 1
ATOM 1505 C CA . CYS A 1 193 ? 22.325 24.139 -29.740 1.00 42.44 193 CYS A CA 1
ATOM 1506 C C . CYS A 1 193 ? 20.986 24.540 -30.374 1.00 42.44 193 CYS A C 1
ATOM 1508 O O . CYS A 1 193 ? 20.050 24.926 -29.670 1.00 42.44 193 CYS A O 1
ATOM 1510 N N . ALA A 1 194 ? 20.902 24.476 -31.704 1.00 39.47 194 ALA A N 1
ATOM 1511 C CA . ALA A 1 194 ? 19.624 24.393 -32.409 1.00 39.47 194 ALA A CA 1
ATOM 1512 C C . ALA A 1 194 ? 19.130 22.936 -32.354 1.00 39.47 194 ALA A C 1
ATOM 1514 O O . ALA A 1 194 ? 19.954 22.028 -32.264 1.00 39.47 194 ALA A O 1
ATOM 1515 N N . GLU A 1 195 ? 17.810 22.722 -32.336 1.00 44.44 195 GLU A N 1
ATOM 1516 C CA . GLU A 1 195 ? 17.193 21.403 -32.134 1.00 44.44 195 GLU A CA 1
ATOM 1517 C C . GLU A 1 195 ? 17.830 20.306 -33.003 1.00 44.44 195 GLU A C 1
ATOM 1519 O O . GLU A 1 195 ? 17.791 20.365 -34.229 1.00 44.44 195 GLU A O 1
ATOM 1524 N N . GLY A 1 196 ? 18.415 19.300 -32.350 1.00 37.09 196 GLY A N 1
ATOM 1525 C CA . GLY A 1 196 ? 19.055 18.169 -33.010 1.00 37.09 196 GLY A CA 1
ATOM 1526 C C . GLY A 1 196 ? 19.538 17.136 -31.994 1.00 37.09 196 GLY A C 1
ATOM 1527 O O . GLY A 1 196 ? 20.513 17.368 -31.292 1.00 37.09 196 GLY A O 1
ATOM 1528 N N . ILE A 1 197 ? 18.770 16.051 -31.882 1.00 35.06 197 ILE A N 1
ATOM 1529 C CA . ILE A 1 197 ? 19.099 14.676 -31.457 1.00 35.06 197 ILE A CA 1
ATOM 1530 C C . ILE A 1 197 ? 20.472 14.496 -30.769 1.00 35.06 197 ILE A C 1
ATOM 1532 O O . ILE A 1 197 ? 21.523 14.584 -31.398 1.00 35.06 197 ILE A O 1
ATOM 1536 N N . LEU A 1 198 ? 20.450 14.169 -29.473 1.00 34.47 198 LEU A N 1
ATOM 1537 C CA . LEU A 1 198 ? 21.634 13.804 -28.692 1.00 34.47 198 LEU A CA 1
ATOM 1538 C C . LEU A 1 198 ? 21.947 12.305 -28.901 1.00 34.47 198 LEU A C 1
ATOM 1540 O O . LEU A 1 198 ? 21.368 11.463 -28.220 1.00 34.47 198 LEU A O 1
ATOM 1544 N N . GLU A 1 199 ? 22.837 11.961 -29.835 1.00 30.47 199 GLU A N 1
ATOM 1545 C CA . GLU A 1 199 ? 23.424 10.610 -29.928 1.00 30.47 199 GLU A CA 1
ATOM 1546 C C . GLU A 1 199 ? 24.530 10.443 -28.858 1.00 30.47 199 GLU A C 1
ATOM 1548 O O . GLU A 1 199 ? 25.416 11.301 -28.753 1.00 30.47 199 GLU A O 1
ATOM 1553 N N . PRO A 1 200 ? 24.512 9.379 -28.031 1.00 35.97 200 PRO A N 1
ATOM 1554 C CA . PRO A 1 200 ? 25.484 9.184 -26.963 1.00 35.97 200 PRO A CA 1
ATOM 1555 C C . PRO A 1 200 ? 26.690 8.374 -27.459 1.00 35.97 200 PRO A C 1
ATOM 1557 O O . PRO A 1 200 ? 26.664 7.147 -27.451 1.00 35.97 200 PRO A O 1
ATOM 1560 N N . GLY A 1 201 ? 27.787 9.039 -27.827 1.00 43.03 201 GLY A N 1
ATOM 1561 C CA . GLY A 1 201 ? 29.049 8.329 -28.061 1.00 43.03 201 GLY A CA 1
ATOM 1562 C C . GLY A 1 201 ? 30.075 9.078 -28.898 1.00 43.03 201 GLY A C 1
ATOM 1563 O O . GLY A 1 201 ? 30.259 8.763 -30.065 1.00 43.03 201 GLY A O 1
ATOM 1564 N N . ALA A 1 202 ? 30.805 10.015 -28.294 1.00 30.69 202 ALA A N 1
ATOM 1565 C CA . ALA A 1 202 ? 32.071 10.480 -28.853 1.00 30.69 202 ALA A CA 1
ATOM 1566 C C . ALA A 1 202 ? 33.112 10.593 -27.732 1.00 30.69 202 ALA A C 1
ATOM 1568 O O . ALA A 1 202 ? 33.018 11.441 -26.845 1.00 30.69 202 ALA A O 1
ATOM 1569 N N . VAL A 1 203 ? 34.070 9.667 -27.768 1.00 36.06 203 VAL A N 1
ATOM 1570 C CA . VAL A 1 203 ? 35.330 9.693 -27.023 1.00 36.06 203 VAL A CA 1
ATOM 1571 C C . VAL A 1 203 ? 36.194 10.789 -27.647 1.00 36.06 203 VAL A C 1
ATOM 1573 O O . VAL A 1 203 ? 36.365 10.806 -28.863 1.00 36.06 203 VAL A O 1
ATOM 1576 N N . VAL A 1 204 ? 36.699 11.716 -26.835 1.00 33.28 204 VAL A N 1
ATOM 1577 C CA . VAL A 1 204 ? 37.587 12.796 -27.289 1.00 33.28 204 VAL A CA 1
ATOM 1578 C C . VAL A 1 204 ? 39.030 12.404 -26.967 1.00 33.28 204 VAL A C 1
ATOM 1580 O O . VAL A 1 204 ? 39.305 11.994 -25.838 1.00 33.28 204 VAL A O 1
ATOM 1583 N N . ALA A 1 205 ? 39.899 12.498 -27.976 1.00 33.94 205 ALA A N 1
ATOM 1584 C CA . ALA A 1 205 ? 41.355 12.519 -27.848 1.00 33.94 205 ALA A CA 1
ATOM 1585 C C . ALA A 1 205 ? 41.835 13.918 -27.440 1.00 33.94 205 ALA A C 1
ATOM 1587 O O . ALA A 1 205 ? 41.209 14.899 -27.905 1.00 33.94 205 ALA A O 1
#

Sequence (205 aa):
MAWVRIDDSYGRNPKILSAGPLCRDLYILALCWCNNQLSDGYIPSSIICTLSPGLRAAGRVAARLVELGLWEQVDGGYQVHDYAEYQPTRAQVMAQREAGAARQRRSQLRRQSHVTDTSVTRQSHVSHTVTDSDPSRPVPIVPSVGSLVTSEPDTSQLAYHRNRRHVIERATRSNGQRIWRCWGADGKSSGICAEGILEPGAVVA

Mean predicted aligned error: 19.09 Å

Secondary structure (DSSP, 8-state):
-PPPP--GGGGG-HHHHHH-HHHHHHHHHHHHHHHHHT-TTEEEHHHHHHHSTT-TTHHHHHHHHHHTTSEEEETTEEEETTHHHHS--HHHHHHHHHHHHHHHHHHHHHHHHHHHHTTS----------------PPPP----------PPP-TTS---------EEEEEE-TTS-EEEEEEPTTS--EEEE-S----------

Radius of gyration: 31.77 Å; Cα contacts (8 Å, |Δi|>4): 153; chains: 1; bounding box: 68×53×88 Å

Foldseek 3Di:
DDDADDDPCCCVDPLNVVLDDVLVQLLRLQSVVCRVVLVLQWDAPVCQCVSPPPPPPSVVSQVSCCVSVQWPDDPRGIGGPCSVVRDPHPVRVVVVVVVVVVVVVVVVVVVVVVVVVPVPDDPDDDDDPPPPPPDDDDDPPDPPPPDDPPPDPPCPPPPPPPPCQWDWDWDDDPVGDTWTWTAGPVRPDTDTDDDDDDDPDDDDD

Solvent-accessible surface area (backbone atoms only — not comparable to full-atom values): 13235 Å² total; per-residue (Å²): 136,85,80,80,74,75,66,91,57,50,84,70,35,66,62,54,54,74,52,39,72,68,33,51,50,51,51,52,51,49,48,49,50,18,63,72,69,46,44,68,32,50,41,57,54,81,48,49,54,67,73,40,71,90,48,90,53,41,68,61,40,51,50,50,37,35,76,59,65,50,29,40,85,47,91,77,27,35,31,46,57,70,34,70,81,65,38,82,38,44,68,55,50,52,53,50,50,53,54,49,52,53,50,50,52,56,50,52,54,54,52,53,56,54,58,69,63,55,78,79,69,77,97,71,93,73,87,78,82,78,80,78,75,76,76,84,72,83,75,80,83,72,78,82,76,70,86,72,77,79,72,73,79,74,65,84,74,71,67,69,88,67,90,71,70,62,62,81,54,91,47,71,52,99,84,76,54,85,47,50,47,44,38,41,92,80,76,76,52,81,52,82,58,71,97,71,86,88,78,92,82,81,89,80,132

pLDDT: mean 72.29, std 23.22, range [30.47, 97.81]